Protein AF-A0A8I1MLL5-F1 (afdb_monomer_lite)

Structure (mmCIF, N/CA/C/O backbone):
data_AF-A0A8I1MLL5-F1
#
_entry.id   AF-A0A8I1MLL5-F1
#
loop_
_atom_site.group_PDB
_atom_site.id
_atom_site.type_symbol
_atom_site.label_atom_id
_atom_site.label_alt_id
_atom_site.label_comp_id
_atom_site.label_asym_id
_atom_site.label_entity_id
_atom_site.label_seq_id
_atom_site.pdbx_PDB_ins_code
_atom_site.Cartn_x
_atom_site.Cartn_y
_atom_site.Cartn_z
_atom_site.occupancy
_atom_site.B_iso_or_equiv
_atom_site.auth_seq_id
_atom_site.auth_comp_id
_atom_site.auth_asym_id
_atom_site.auth_atom_id
_atom_site.pdbx_PDB_model_num
ATOM 1 N N . MET A 1 1 ? -33.081 28.255 30.502 1.00 41.50 1 MET A N 1
ATOM 2 C CA . MET A 1 1 ? -32.238 27.099 30.117 1.00 41.50 1 MET A CA 1
ATOM 3 C C . MET A 1 1 ? -32.233 27.006 28.600 1.00 41.50 1 MET A C 1
ATOM 5 O O . MET A 1 1 ? -33.288 26.782 28.026 1.00 41.50 1 MET A O 1
ATOM 9 N N . LYS A 1 2 ? -31.101 27.302 27.949 1.00 37.84 2 LYS A N 1
ATOM 10 C CA . LYS A 1 2 ? -30.957 27.241 26.486 1.00 37.84 2 LYS A CA 1
ATOM 11 C C . LYS A 1 2 ? -30.307 25.912 26.111 1.00 37.84 2 LYS A C 1
ATOM 13 O O . LYS A 1 2 ? -29.179 25.644 26.507 1.00 37.84 2 LYS A O 1
ATOM 18 N N . THR A 1 3 ? -31.044 25.102 25.367 1.00 44.28 3 THR A N 1
ATOM 19 C CA . THR A 1 3 ? -30.608 23.839 24.773 1.00 44.28 3 THR A CA 1
ATOM 20 C C . THR A 1 3 ? -29.678 24.151 23.601 1.00 44.28 3 THR A C 1
ATOM 22 O O . THR A 1 3 ? -30.130 24.627 22.563 1.00 44.28 3 THR A O 1
ATOM 25 N N . THR A 1 4 ? -28.373 23.934 23.754 1.00 45.28 4 THR A N 1
ATOM 26 C CA . THR A 1 4 ? -27.428 24.021 22.633 1.00 45.28 4 THR A CA 1
ATOM 27 C C . THR A 1 4 ? -27.362 22.667 21.943 1.00 45.28 4 THR A C 1
ATOM 29 O O . THR A 1 4 ? -26.697 21.743 22.407 1.00 45.28 4 THR A O 1
ATOM 32 N N . ALA A 1 5 ? -28.105 22.558 20.844 1.00 41.09 5 ALA A N 1
ATOM 33 C CA . ALA A 1 5 ? -28.000 21.471 19.888 1.00 41.09 5 ALA A CA 1
ATOM 34 C C . ALA A 1 5 ? -26.578 21.432 19.303 1.00 41.09 5 ALA A C 1
ATOM 36 O O . ALA A 1 5 ? -26.078 22.438 18.799 1.00 41.09 5 ALA A O 1
ATOM 37 N N . PHE A 1 6 ? -25.929 20.270 19.371 1.00 38.97 6 PHE A N 1
ATOM 38 C CA . PHE A 1 6 ? -24.684 20.010 18.656 1.00 38.97 6 PHE A CA 1
ATOM 39 C C . PHE A 1 6 ? -24.971 19.981 17.147 1.00 38.97 6 PHE A C 1
ATOM 41 O O . PHE A 1 6 ? -25.786 19.163 16.710 1.00 38.97 6 PHE A O 1
ATOM 48 N N . PRO A 1 7 ? -24.323 20.821 16.323 1.00 44.09 7 PRO A N 1
ATOM 49 C CA . PRO A 1 7 ? -24.465 20.713 14.883 1.00 44.09 7 PRO A CA 1
ATOM 50 C C . PRO A 1 7 ? -23.736 19.453 14.410 1.00 44.09 7 PRO A C 1
ATOM 52 O O . PRO A 1 7 ? -22.509 19.352 14.470 1.00 44.09 7 PRO A O 1
ATOM 55 N N . HIS A 1 8 ? -24.511 18.486 13.921 1.00 42.22 8 HIS A N 1
ATOM 56 C CA . HIS A 1 8 ? -24.018 17.326 13.192 1.00 42.22 8 HIS A CA 1
ATOM 57 C C . HIS A 1 8 ? -23.388 17.837 11.887 1.00 42.22 8 HIS A C 1
ATOM 59 O O . HIS A 1 8 ? -24.064 18.035 10.879 1.00 42.22 8 HIS A O 1
ATOM 65 N N . ARG A 1 9 ? -22.083 18.127 11.912 1.00 40.75 9 ARG A N 1
ATOM 66 C CA . ARG A 1 9 ? -21.323 18.498 10.717 1.00 40.75 9 ARG A CA 1
ATOM 67 C C . ARG A 1 9 ? -21.268 17.264 9.822 1.00 40.75 9 ARG A C 1
ATOM 69 O O . ARG A 1 9 ? -20.462 16.364 10.046 1.00 40.75 9 ARG A O 1
ATOM 76 N N . SER A 1 10 ? -22.164 17.191 8.840 1.00 39.00 10 SER A N 1
ATOM 77 C CA . SER A 1 10 ? -22.079 16.206 7.768 1.00 39.00 10 SER A CA 1
ATOM 78 C C . SER A 1 10 ? -20.741 16.415 7.068 1.00 39.00 10 SER A C 1
ATOM 80 O O . SER A 1 10 ? -20.541 17.420 6.382 1.00 39.00 10 SER A O 1
ATOM 82 N N . VAL A 1 11 ? -19.803 15.494 7.272 1.00 49.16 11 VAL A N 1
ATOM 83 C CA . VAL A 1 11 ? -18.594 15.414 6.459 1.00 49.16 11 VAL A CA 1
ATOM 84 C C . VAL A 1 11 ? -19.067 15.055 5.055 1.00 49.16 11 VAL A C 1
ATOM 86 O O . VAL A 1 11 ? -19.297 13.887 4.748 1.00 49.16 11 VAL A O 1
ATOM 89 N N . LYS A 1 12 ? -19.291 16.072 4.217 1.00 37.97 12 LYS A N 1
ATOM 90 C CA . LYS A 1 12 ? -19.397 15.894 2.772 1.00 37.97 12 LYS A CA 1
ATOM 91 C C . LYS A 1 12 ? -18.061 15.316 2.320 1.00 37.97 12 LYS A C 1
ATOM 93 O O . LYS A 1 12 ? -17.079 16.039 2.191 1.00 37.97 12 LYS A O 1
ATOM 98 N N . SER A 1 13 ? -18.005 14.006 2.119 1.00 44.75 13 SER A N 1
ATOM 99 C CA . SER A 1 13 ? -16.937 13.387 1.345 1.00 44.75 13 SER A CA 1
ATOM 100 C C . SER A 1 13 ? -17.193 13.693 -0.132 1.00 44.75 13 SER A C 1
ATOM 102 O O . SER A 1 13 ? -17.679 12.846 -0.879 1.00 44.75 13 SER A O 1
ATOM 104 N N . GLU A 1 14 ? -16.929 14.934 -0.539 1.00 42.34 14 GLU A N 1
ATOM 105 C CA . GLU A 1 14 ? -16.797 15.306 -1.946 1.00 42.34 14 GLU A CA 1
ATOM 106 C C . GLU A 1 14 ? -15.443 14.806 -2.447 1.00 42.34 14 GLU A C 1
ATOM 108 O O . GLU A 1 14 ? -14.458 15.532 -2.449 1.00 42.34 14 GLU A O 1
ATOM 113 N N . PHE A 1 15 ? -15.389 13.548 -2.876 1.00 41.81 15 PHE A N 1
ATOM 114 C CA . PHE A 1 15 ? -14.334 13.105 -3.781 1.00 41.81 15 PHE A CA 1
ATOM 115 C C . PHE A 1 15 ? -14.914 12.188 -4.857 1.00 41.81 15 PHE A C 1
ATOM 117 O O . PHE A 1 15 ? -14.829 10.968 -4.740 1.00 41.81 15 PHE A O 1
ATOM 124 N N . PRO A 1 16 ? -15.454 12.737 -5.958 1.00 41.22 16 PRO A N 1
ATOM 125 C CA . PRO A 1 16 ? -15.483 12.029 -7.219 1.00 41.22 16 PRO A CA 1
ATOM 126 C C . PRO A 1 16 ? -14.190 12.365 -7.977 1.00 41.22 16 PRO A C 1
ATOM 128 O O . PRO A 1 16 ? -14.224 12.919 -9.073 1.00 41.22 16 PRO A O 1
ATOM 131 N N . GLN A 1 17 ? -13.024 12.069 -7.393 1.00 47.28 17 GLN A N 1
ATOM 132 C CA . GLN A 1 17 ? -11.826 11.935 -8.215 1.00 47.28 17 GLN A CA 1
ATOM 133 C C . GLN A 1 17 ? -11.839 10.515 -8.758 1.00 47.28 17 GLN A C 1
ATOM 135 O O . GLN A 1 17 ? -11.910 9.545 -8.011 1.00 47.28 17 GLN A O 1
ATOM 140 N N . ARG A 1 18 ? -11.820 10.383 -10.083 1.00 46.25 18 ARG A N 1
ATOM 141 C CA . ARG A 1 18 ? -11.617 9.099 -10.750 1.00 46.25 18 ARG A CA 1
ATOM 142 C C . ARG A 1 18 ? -10.172 8.679 -10.471 1.00 46.25 18 ARG A C 1
ATOM 144 O O . ARG A 1 18 ? -9.284 8.943 -11.280 1.00 46.25 18 ARG A O 1
ATOM 151 N N . GLU A 1 19 ? -9.933 8.133 -9.280 1.00 56.88 19 GLU A N 1
ATOM 152 C CA . GLU A 1 19 ? -8.610 7.742 -8.805 1.00 56.88 19 GLU A CA 1
ATOM 153 C C . GLU A 1 19 ? -8.064 6.677 -9.753 1.00 56.88 19 GLU A C 1
ATOM 155 O O . GLU A 1 19 ? -8.540 5.541 -9.813 1.00 56.88 19 GLU A O 1
ATOM 160 N N . ARG A 1 20 ? -7.098 7.074 -10.586 1.00 59.72 20 ARG A N 1
ATOM 161 C CA . ARG A 1 20 ? -6.402 6.132 -11.459 1.00 59.72 20 ARG A CA 1
ATOM 162 C C . ARG A 1 20 ? -5.621 5.177 -10.559 1.00 59.72 20 ARG A C 1
ATOM 164 O O . ARG A 1 20 ? -4.961 5.646 -9.630 1.00 59.72 20 ARG A O 1
ATOM 171 N N . PRO A 1 21 ? -5.656 3.862 -10.822 1.00 74.12 21 PRO A N 1
ATOM 172 C CA . PRO A 1 21 ? -4.951 2.920 -9.974 1.00 74.12 21 PRO A CA 1
ATOM 173 C C . PRO A 1 21 ? -3.453 3.241 -10.005 1.00 74.12 21 PRO A C 1
ATOM 175 O O . PRO A 1 21 ? -2.901 3.605 -11.050 1.00 74.12 21 PRO A O 1
ATOM 178 N N . LEU A 1 22 ? -2.795 3.112 -8.849 1.00 74.00 22 LEU A N 1
ATOM 179 C CA . LEU A 1 22 ? -1.379 3.457 -8.675 1.00 74.00 22 LEU A CA 1
ATOM 180 C C . LEU A 1 22 ? -0.492 2.755 -9.718 1.00 74.00 22 LEU A C 1
ATOM 182 O O . LEU A 1 22 ? 0.475 3.329 -10.209 1.00 74.00 22 LEU A O 1
ATOM 186 N N . THR A 1 23 ? -0.880 1.543 -10.121 1.00 76.69 23 THR A N 1
ATOM 187 C CA . THR A 1 23 ? -0.270 0.778 -11.214 1.00 76.69 23 THR A CA 1
ATOM 188 C C . THR A 1 23 ? -0.230 1.551 -12.527 1.00 76.69 23 THR A C 1
ATOM 190 O O . THR A 1 23 ? 0.824 1.615 -13.148 1.00 76.69 23 THR A O 1
ATOM 193 N N . THR A 1 24 ? -1.337 2.160 -12.953 1.00 75.31 24 THR A N 1
ATOM 194 C CA . THR A 1 24 ? -1.415 2.920 -14.209 1.00 75.31 24 THR A CA 1
ATOM 195 C C . THR A 1 24 ? -0.571 4.188 -14.145 1.00 75.31 24 THR A C 1
ATOM 197 O O . THR A 1 24 ? 0.093 4.529 -15.123 1.00 75.31 24 THR A O 1
ATOM 200 N N . ILE A 1 25 ? -0.534 4.867 -12.995 1.00 81.19 25 ILE A N 1
ATOM 201 C CA . ILE A 1 25 ? 0.315 6.054 -12.810 1.00 81.19 25 ILE A CA 1
ATOM 202 C C . ILE A 1 25 ? 1.793 5.661 -12.898 1.00 81.19 25 ILE A C 1
ATOM 204 O O . ILE A 1 25 ? 2.538 6.262 -13.670 1.00 81.19 25 ILE A O 1
ATOM 208 N N . LEU A 1 26 ? 2.208 4.625 -12.168 1.00 81.19 26 LEU A N 1
ATOM 209 C CA . LEU A 1 26 ? 3.595 4.154 -12.161 1.00 81.19 26 LEU A CA 1
ATOM 210 C C . LEU A 1 26 ? 4.030 3.613 -13.528 1.00 81.19 26 LEU A C 1
ATOM 212 O O . LEU A 1 26 ? 5.118 3.946 -13.993 1.00 81.19 26 LEU A O 1
ATOM 216 N N . LEU A 1 27 ? 3.174 2.849 -14.213 1.00 82.56 27 LEU A N 1
ATOM 217 C CA . LEU A 1 27 ? 3.444 2.354 -15.566 1.00 82.56 27 LEU A CA 1
ATOM 218 C C . LEU A 1 27 ? 3.578 3.501 -16.569 1.00 82.56 27 LEU A C 1
ATOM 220 O O . LEU A 1 27 ? 4.548 3.542 -17.312 1.00 82.56 27 LEU A O 1
ATOM 224 N N . SER A 1 28 ? 2.653 4.465 -16.556 1.00 78.69 28 SER A N 1
ATOM 225 C CA . SER A 1 28 ? 2.713 5.604 -17.485 1.00 78.69 28 SER A CA 1
ATOM 226 C C . SER A 1 28 ? 3.960 6.466 -17.270 1.00 78.69 28 SER A C 1
ATOM 228 O O . SER A 1 28 ? 4.627 6.832 -18.234 1.00 78.69 28 SER A O 1
ATOM 230 N N . ARG A 1 29 ? 4.325 6.749 -16.013 1.00 83.94 29 ARG A N 1
ATOM 231 C CA . ARG A 1 29 ? 5.514 7.549 -15.691 1.00 83.94 29 ARG A CA 1
ATOM 232 C C . ARG A 1 29 ? 6.810 6.809 -15.995 1.00 83.94 29 ARG A C 1
ATOM 234 O O . ARG A 1 29 ? 7.720 7.411 -16.551 1.00 83.94 29 ARG A O 1
ATOM 241 N N . SER A 1 30 ? 6.896 5.524 -15.656 1.00 85.62 30 SER A N 1
ATOM 242 C CA . SER A 1 30 ? 8.089 4.724 -15.956 1.00 85.62 30 SER A CA 1
ATOM 243 C C . SER A 1 30 ? 8.291 4.542 -17.460 1.00 85.62 30 SER A C 1
ATOM 245 O O . SER A 1 30 ? 9.423 4.641 -17.919 1.00 85.62 30 SER A O 1
ATOM 247 N N . LEU A 1 31 ? 7.210 4.387 -18.232 1.00 86.44 31 LEU A N 1
ATOM 248 C CA . LEU A 1 31 ? 7.272 4.365 -19.693 1.00 86.44 31 LEU A CA 1
ATOM 249 C C . LEU A 1 31 ? 7.787 5.698 -20.258 1.00 86.44 31 LEU A C 1
ATOM 251 O O . LEU A 1 31 ? 8.665 5.691 -21.112 1.00 86.44 31 LEU A O 1
ATOM 255 N N . LEU A 1 32 ? 7.279 6.836 -19.767 1.00 87.25 32 LEU A N 1
ATOM 256 C CA . LEU A 1 32 ? 7.736 8.162 -20.202 1.00 87.25 32 LEU A CA 1
ATOM 257 C C . LEU A 1 32 ? 9.224 8.381 -19.913 1.00 87.25 32 LEU A C 1
ATOM 259 O O . LEU A 1 32 ? 9.951 8.856 -20.781 1.00 87.25 32 LEU A O 1
ATOM 263 N N . ILE A 1 33 ? 9.681 8.009 -18.715 1.00 86.81 33 ILE A N 1
ATOM 264 C CA . ILE A 1 33 ? 11.097 8.106 -18.338 1.00 86.81 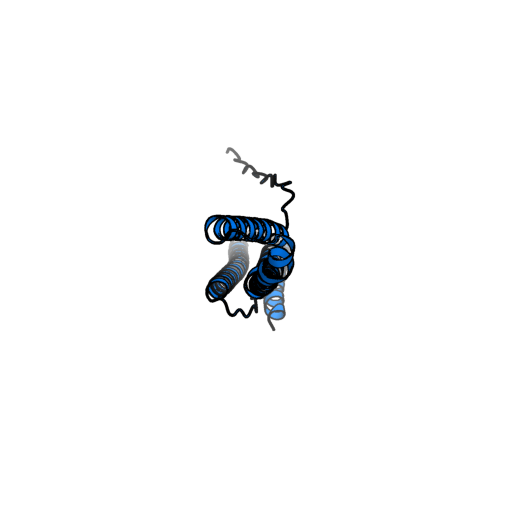33 ILE A CA 1
ATOM 265 C C . ILE A 1 33 ? 11.944 7.175 -19.211 1.00 86.81 33 ILE A C 1
ATOM 267 O O . ILE A 1 33 ? 12.987 7.595 -19.702 1.00 86.81 33 ILE A O 1
ATOM 271 N N . GLY A 1 34 ? 11.489 5.942 -19.451 1.00 86.12 34 GLY A N 1
ATOM 272 C CA . GLY A 1 34 ? 12.177 4.991 -20.324 1.00 86.12 34 GLY A CA 1
ATOM 273 C C . GLY A 1 34 ? 12.291 5.493 -21.765 1.00 86.12 34 GLY A C 1
ATOM 274 O O . GLY A 1 34 ? 13.369 5.442 -22.348 1.00 86.12 34 GLY A O 1
ATOM 275 N N . ALA A 1 35 ? 11.212 6.051 -22.318 1.00 84.88 35 ALA A N 1
ATOM 276 C CA . ALA A 1 35 ? 11.212 6.644 -23.652 1.00 84.88 35 ALA A CA 1
ATOM 277 C C . ALA A 1 35 ? 12.148 7.861 -23.738 1.00 84.88 35 ALA A C 1
ATOM 279 O O . ALA A 1 35 ? 12.898 7.988 -24.703 1.00 84.88 35 ALA A O 1
ATOM 280 N N . ALA A 1 36 ? 12.149 8.726 -22.719 1.00 87.06 36 ALA A N 1
ATOM 281 C CA . ALA A 1 36 ? 13.058 9.867 -22.651 1.00 87.06 36 ALA A CA 1
ATOM 282 C C . ALA A 1 36 ? 14.527 9.425 -22.554 1.00 87.06 36 ALA A C 1
ATOM 284 O O . ALA A 1 36 ? 15.372 9.975 -23.254 1.00 87.06 36 ALA A O 1
ATOM 285 N N . ALA A 1 37 ? 14.827 8.409 -21.740 1.00 83.00 37 ALA A N 1
ATOM 286 C CA . ALA A 1 37 ? 16.168 7.843 -21.627 1.00 83.00 37 ALA A CA 1
ATOM 287 C C . ALA A 1 37 ? 16.640 7.243 -22.959 1.00 83.00 37 ALA A C 1
ATOM 289 O O . ALA A 1 37 ? 17.771 7.487 -23.371 1.00 83.00 37 ALA A O 1
ATOM 290 N N . LEU A 1 38 ? 15.760 6.524 -23.663 1.00 85.75 38 LEU A N 1
ATOM 291 C CA . LEU A 1 38 ? 16.061 5.954 -24.975 1.00 85.75 38 LEU A CA 1
ATOM 292 C C . LEU A 1 38 ? 16.304 7.043 -26.031 1.00 85.75 38 LEU A C 1
ATOM 294 O O . LEU A 1 38 ? 17.245 6.938 -26.816 1.00 85.75 38 LEU A O 1
ATOM 298 N N . ALA A 1 39 ? 15.490 8.102 -26.030 1.00 85.12 39 ALA A N 1
ATOM 299 C CA . ALA A 1 39 ? 15.663 9.241 -26.928 1.00 85.12 39 ALA A CA 1
ATOM 300 C C . ALA A 1 39 ? 16.983 9.981 -26.661 1.00 85.12 39 ALA A C 1
ATOM 302 O O . ALA A 1 39 ? 17.709 10.297 -27.601 1.00 85.12 39 ALA A O 1
ATOM 303 N N . LEU A 1 40 ? 17.320 10.212 -25.387 1.00 86.38 40 LEU A N 1
ATOM 304 C CA . LEU A 1 40 ? 18.565 10.868 -24.987 1.00 86.38 40 LEU A CA 1
ATOM 305 C C . LEU A 1 40 ? 19.790 10.029 -25.369 1.00 86.38 40 LEU A C 1
ATOM 307 O O . LEU A 1 40 ? 20.754 10.561 -25.911 1.00 86.38 40 LEU A O 1
ATOM 311 N N . TYR A 1 41 ? 19.730 8.720 -25.118 1.00 81.88 41 TYR A N 1
ATOM 312 C CA . TYR A 1 41 ? 20.781 7.780 -25.492 1.00 81.88 41 TYR A CA 1
ATOM 313 C C . TYR A 1 41 ? 21.004 7.764 -27.008 1.00 81.88 41 TYR A C 1
ATOM 315 O O . TYR A 1 41 ? 22.128 7.935 -27.465 1.00 81.88 41 TYR A O 1
ATOM 323 N N . SER A 1 42 ? 19.921 7.673 -27.786 1.00 80.44 42 SER A N 1
ATOM 324 C CA . SER A 1 42 ? 19.992 7.683 -29.253 1.00 80.44 42 SER A CA 1
ATOM 325 C C . SER A 1 42 ? 20.566 9.001 -29.789 1.00 80.44 42 SER A C 1
ATOM 327 O O . SER A 1 42 ? 21.369 8.998 -30.716 1.00 80.44 42 SER A O 1
ATOM 329 N N . ALA A 1 43 ? 20.189 10.141 -29.197 1.00 83.00 43 ALA A N 1
ATOM 330 C CA . ALA A 1 43 ? 20.733 11.446 -29.573 1.00 83.00 43 ALA A CA 1
ATOM 331 C C . ALA A 1 43 ? 22.234 11.557 -29.262 1.00 83.00 43 ALA A C 1
ATOM 333 O O . ALA A 1 43 ? 22.986 12.095 -30.071 1.00 83.00 43 ALA A O 1
ATOM 334 N N . PHE A 1 44 ? 22.671 11.031 -28.115 1.00 84.12 44 PHE A N 1
ATOM 335 C CA . PHE A 1 44 ? 24.085 10.975 -27.753 1.00 84.12 44 PHE A CA 1
ATOM 336 C C . PHE A 1 44 ? 24.876 10.138 -28.765 1.00 84.12 44 PHE A C 1
ATOM 338 O O . PHE A 1 44 ? 25.897 10.589 -29.273 1.00 84.12 44 PHE A O 1
ATOM 345 N N . GLU A 1 45 ? 24.375 8.962 -29.127 1.00 76.88 45 GLU A N 1
ATOM 346 C CA . GLU A 1 45 ? 25.046 8.075 -30.077 1.00 76.88 45 GLU A CA 1
ATOM 347 C C . GLU A 1 45 ? 25.224 8.727 -31.459 1.00 76.88 45 GLU A C 1
ATOM 349 O O . GLU A 1 45 ? 26.319 8.715 -32.009 1.00 76.88 45 GLU A O 1
ATOM 354 N N . ILE A 1 46 ? 24.196 9.418 -31.965 1.00 79.12 46 ILE A N 1
ATOM 355 C CA . ILE A 1 46 ? 24.256 10.136 -33.251 1.00 79.12 46 ILE A CA 1
ATOM 356 C C . ILE A 1 46 ? 25.287 11.279 -33.238 1.00 79.12 46 ILE A C 1
ATOM 358 O O . ILE A 1 46 ? 25.900 11.561 -34.267 1.00 79.12 46 ILE A O 1
ATOM 362 N N . ILE A 1 47 ? 25.469 11.955 -32.097 1.00 82.69 47 ILE A N 1
ATOM 363 C CA . ILE A 1 47 ? 26.416 13.074 -31.962 1.00 82.69 47 ILE A CA 1
ATOM 364 C C . ILE A 1 47 ? 27.864 12.576 -31.908 1.00 82.69 47 ILE A C 1
ATOM 366 O O . ILE A 1 47 ? 28.747 13.222 -32.473 1.00 82.69 47 ILE A O 1
ATOM 370 N N . PHE A 1 48 ? 28.115 11.466 -31.210 1.00 76.50 48 PHE A N 1
ATOM 371 C CA . PHE A 1 48 ? 29.473 10.990 -30.936 1.00 76.50 48 PHE A CA 1
ATOM 372 C C . PHE A 1 48 ? 29.984 9.951 -31.941 1.00 76.50 48 PHE A C 1
ATOM 374 O O . PHE A 1 48 ? 31.189 9.923 -32.186 1.00 76.50 48 PHE A O 1
ATOM 381 N N . ASP A 1 49 ? 29.110 9.138 -32.538 1.00 72.75 49 ASP A N 1
ATOM 382 C CA . ASP A 1 49 ? 29.492 8.136 -33.540 1.00 72.75 49 ASP A CA 1
ATOM 383 C C . ASP A 1 49 ? 28.415 8.039 -34.643 1.00 72.75 49 ASP A C 1
ATOM 385 O O . ASP A 1 49 ? 27.519 7.189 -34.598 1.00 72.75 49 ASP A O 1
ATOM 389 N N . PRO A 1 50 ? 28.426 8.964 -35.623 1.00 72.50 50 PRO A N 1
ATOM 390 C CA . PRO A 1 50 ? 27.359 9.063 -36.609 1.00 72.50 50 PRO A CA 1
ATOM 391 C C . PRO A 1 50 ? 27.273 7.777 -37.453 1.00 72.50 50 PRO A C 1
ATOM 393 O O . PRO A 1 50 ? 28.256 7.384 -38.095 1.00 72.50 50 PRO A O 1
ATOM 396 N N . PRO A 1 51 ? 26.101 7.114 -37.502 1.00 70.06 51 PRO A N 1
ATOM 397 C CA . PRO A 1 51 ? 25.975 5.825 -38.161 1.00 70.06 51 PRO A CA 1
ATOM 398 C C . PRO A 1 51 ? 26.153 5.966 -39.672 1.00 70.06 51 PRO A C 1
ATOM 400 O O . PRO A 1 51 ? 25.456 6.738 -40.329 1.00 70.06 51 PRO A O 1
ATOM 403 N N . LYS A 1 52 ? 27.062 5.164 -40.237 1.00 73.31 52 LYS A N 1
ATOM 404 C CA . LYS A 1 52 ? 27.267 5.077 -41.693 1.00 73.31 52 LYS A CA 1
ATOM 405 C C . LYS A 1 52 ? 26.070 4.438 -42.405 1.00 73.31 52 LYS A C 1
ATOM 407 O O . LYS A 1 52 ? 25.755 4.836 -43.517 1.00 73.31 52 LYS A O 1
ATOM 412 N N . ASP A 1 53 ? 25.389 3.512 -41.724 1.00 82.38 53 ASP A N 1
ATOM 413 C CA . ASP A 1 53 ? 24.165 2.847 -42.172 1.00 82.38 53 ASP A CA 1
ATOM 414 C C . ASP A 1 53 ? 23.120 2.826 -41.050 1.00 82.38 53 ASP A C 1
ATOM 416 O O . ASP A 1 53 ? 23.272 2.141 -40.034 1.00 82.38 53 ASP A O 1
ATOM 420 N N . ILE A 1 54 ? 22.014 3.542 -41.262 1.00 78.06 54 ILE A N 1
ATOM 421 C CA . ILE A 1 54 ? 20.910 3.677 -40.294 1.00 78.06 54 ILE A CA 1
ATOM 422 C C . ILE A 1 54 ? 20.273 2.314 -39.975 1.00 78.06 54 ILE A C 1
ATOM 424 O O . ILE A 1 54 ? 19.845 2.060 -38.851 1.00 78.06 54 ILE A O 1
ATOM 428 N N . LEU A 1 55 ? 20.224 1.414 -40.960 1.00 79.50 55 LEU A N 1
ATOM 429 C CA . LEU A 1 55 ? 19.600 0.099 -40.818 1.00 79.50 55 LEU A CA 1
ATOM 430 C C . LEU A 1 55 ? 20.427 -0.829 -39.916 1.00 79.50 55 LEU A C 1
ATOM 432 O O . LEU A 1 55 ? 19.861 -1.506 -39.064 1.00 79.50 55 LEU A O 1
ATOM 436 N N . ASN A 1 56 ? 21.758 -0.786 -40.040 1.00 77.00 56 ASN A N 1
ATOM 437 C CA . ASN A 1 56 ? 22.678 -1.546 -39.192 1.00 77.00 56 ASN A CA 1
ATOM 438 C C . ASN A 1 56 ? 22.653 -1.036 -37.738 1.00 77.00 56 ASN A C 1
ATOM 440 O O . ASN A 1 56 ? 22.575 -1.824 -36.794 1.00 77.00 56 ASN A O 1
ATOM 444 N N . PHE A 1 57 ? 22.613 0.290 -37.565 1.00 76.75 57 PHE A N 1
ATOM 445 C CA . PHE A 1 57 ? 22.415 0.942 -36.267 1.00 76.75 57 PHE A CA 1
ATOM 446 C C . PHE A 1 57 ? 21.119 0.484 -35.584 1.00 76.75 57 PHE A C 1
ATOM 448 O O . PHE A 1 57 ? 21.123 0.095 -34.412 1.00 76.75 57 PHE A O 1
ATOM 455 N N . LEU A 1 58 ? 20.010 0.464 -36.333 1.00 80.00 58 LEU A N 1
ATOM 456 C CA . LEU A 1 58 ? 18.711 0.066 -35.801 1.00 80.00 58 LEU A CA 1
ATOM 457 C C . LEU A 1 58 ? 18.722 -1.398 -35.337 1.00 80.00 58 LEU A C 1
ATOM 459 O O . LEU A 1 58 ? 18.300 -1.701 -34.220 1.00 80.00 58 LEU A O 1
ATOM 463 N N . THR A 1 59 ? 19.206 -2.312 -36.180 1.00 77.19 59 THR A N 1
ATOM 464 C CA . THR A 1 59 ? 19.124 -3.749 -35.896 1.00 77.19 59 THR A CA 1
ATOM 465 C C . THR A 1 59 ? 20.118 -4.219 -34.847 1.00 77.19 59 THR A C 1
ATOM 467 O O . THR A 1 59 ? 19.772 -5.076 -34.036 1.00 77.19 59 THR A O 1
ATOM 470 N N . HIS A 1 60 ? 21.338 -3.679 -34.843 1.00 77.31 60 HIS A N 1
ATOM 471 C CA . HIS A 1 60 ? 22.390 -4.171 -33.959 1.00 77.31 60 HIS A CA 1
ATOM 472 C C . HIS A 1 60 ? 22.453 -3.405 -32.631 1.00 77.31 60 HIS A C 1
ATOM 474 O O . HIS A 1 60 ? 22.684 -4.025 -31.590 1.00 77.31 60 HIS A O 1
ATOM 480 N N . HIS A 1 61 ? 22.238 -2.087 -32.640 1.00 74.25 61 HIS A N 1
ATOM 481 C CA . HIS A 1 61 ? 22.424 -1.260 -31.448 1.00 74.25 61 HIS A CA 1
ATOM 482 C C . HIS A 1 61 ? 21.092 -0.890 -30.797 1.00 74.25 61 HIS A C 1
ATOM 484 O O . HIS A 1 61 ? 20.840 -1.237 -29.640 1.00 74.25 61 HIS A O 1
ATOM 490 N N . PHE A 1 62 ? 20.179 -0.290 -31.563 1.00 79.50 62 PHE A N 1
ATOM 491 C CA . PHE A 1 62 ? 18.913 0.202 -31.020 1.00 79.50 62 PHE A CA 1
ATOM 492 C C . PHE A 1 62 ? 18.014 -0.926 -30.495 1.00 79.50 62 PHE A C 1
ATOM 494 O O . PHE A 1 62 ? 17.529 -0.844 -29.367 1.00 79.50 62 PHE A O 1
ATOM 501 N N . ILE A 1 63 ? 17.819 -2.007 -31.264 1.00 82.75 63 ILE A N 1
ATOM 502 C CA . ILE A 1 63 ? 16.992 -3.148 -30.829 1.00 82.75 63 ILE A CA 1
ATOM 503 C C . ILE A 1 63 ? 17.583 -3.830 -29.590 1.00 82.75 63 ILE A C 1
ATOM 505 O O . ILE A 1 63 ? 16.835 -4.193 -28.682 1.00 82.75 63 ILE A O 1
ATOM 509 N N . HIS A 1 64 ? 18.908 -3.979 -29.519 1.00 80.88 64 HIS A N 1
ATOM 510 C CA . HIS A 1 64 ? 19.572 -4.596 -28.371 1.00 80.88 64 HIS A CA 1
ATOM 511 C C . HIS A 1 64 ? 19.394 -3.754 -27.095 1.00 80.88 64 HIS A C 1
ATOM 513 O O . HIS A 1 64 ? 18.978 -4.277 -26.057 1.00 80.88 64 HIS A O 1
ATOM 519 N N . VAL A 1 65 ? 19.631 -2.439 -27.174 1.00 84.81 65 VAL A N 1
ATOM 520 C CA . VAL A 1 65 ? 19.455 -1.508 -26.043 1.00 84.81 65 VAL A CA 1
ATOM 521 C C . VAL A 1 65 ? 17.986 -1.409 -25.629 1.00 84.81 65 VAL A C 1
ATOM 523 O O . VAL A 1 65 ? 17.677 -1.453 -24.436 1.00 84.81 65 VAL A O 1
ATOM 526 N N . LEU A 1 66 ? 17.067 -1.356 -26.596 1.00 85.44 66 LEU A N 1
ATOM 527 C CA . LEU A 1 66 ? 15.630 -1.393 -26.336 1.00 85.44 66 LEU A CA 1
ATOM 528 C C . LEU A 1 66 ? 15.226 -2.694 -25.630 1.00 85.44 66 LEU A C 1
ATOM 530 O O . LEU A 1 66 ? 14.474 -2.652 -24.656 1.00 85.44 66 LEU A O 1
ATOM 534 N N . GLY A 1 67 ? 15.750 -3.837 -26.077 1.00 87.50 67 GLY A N 1
ATOM 535 C CA . GLY A 1 67 ? 15.505 -5.145 -25.469 1.00 87.50 67 GLY A CA 1
ATOM 536 C C . GLY A 1 67 ? 15.939 -5.20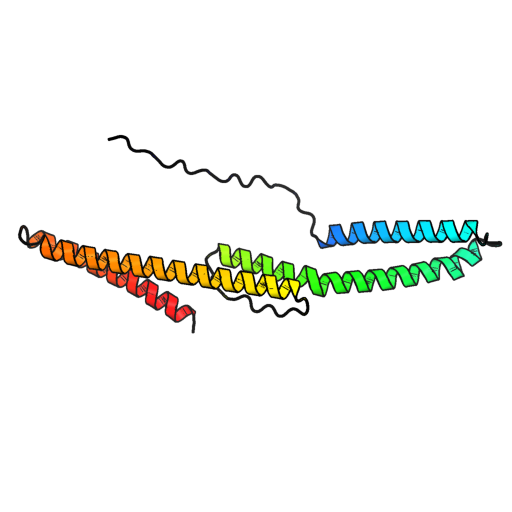0 -24.004 1.00 87.50 67 GLY A C 1
ATOM 537 O O . GLY A 1 67 ? 15.144 -5.585 -23.142 1.00 87.50 67 GLY A O 1
ATOM 538 N N . ILE A 1 68 ? 17.157 -4.738 -23.697 1.00 86.44 68 ILE A N 1
ATOM 539 C CA . ILE A 1 68 ? 17.647 -4.635 -22.311 1.00 86.44 68 ILE A CA 1
ATOM 540 C C . ILE A 1 68 ? 16.776 -3.668 -21.501 1.00 86.44 68 ILE A C 1
ATOM 542 O O . ILE A 1 68 ? 16.375 -3.993 -20.381 1.00 86.44 68 ILE A O 1
ATOM 546 N N . GLY A 1 69 ? 16.433 -2.509 -22.066 1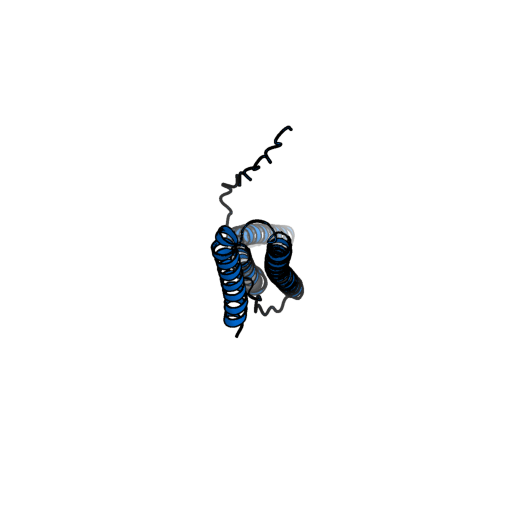.00 86.81 69 GLY A N 1
ATOM 547 C CA . GLY A 1 69 ? 15.589 -1.512 -21.408 1.00 86.81 69 GLY A CA 1
ATOM 548 C C . GLY A 1 69 ? 14.218 -2.068 -21.017 1.00 86.81 69 GLY A C 1
ATOM 549 O O . GLY A 1 69 ? 13.786 -1.899 -19.875 1.00 86.81 69 GLY A O 1
ATOM 550 N N . VAL A 1 70 ? 13.558 -2.795 -21.922 1.00 88.12 70 VAL A N 1
ATOM 551 C CA . VAL A 1 70 ? 12.264 -3.445 -21.657 1.00 88.12 70 VAL A CA 1
ATOM 552 C C . VAL A 1 70 ? 12.394 -4.547 -20.604 1.00 88.12 70 VAL A C 1
ATOM 554 O O . VAL A 1 70 ? 11.525 -4.656 -19.732 1.00 88.12 70 VAL A O 1
ATOM 557 N N . ALA A 1 71 ? 13.469 -5.339 -20.637 1.00 89.00 71 ALA A N 1
ATOM 558 C CA . ALA A 1 71 ? 13.711 -6.386 -19.647 1.00 89.00 71 ALA A CA 1
ATOM 559 C C . ALA A 1 71 ? 13.887 -5.799 -18.235 1.00 89.00 71 ALA A C 1
ATOM 561 O O . ALA A 1 71 ? 13.172 -6.189 -17.308 1.00 89.00 71 ALA A O 1
ATOM 562 N N . VAL A 1 72 ? 14.764 -4.801 -18.082 1.00 89.31 72 VAL A N 1
ATOM 563 C CA . VAL A 1 72 ? 14.988 -4.104 -16.803 1.00 89.31 72 VAL A CA 1
ATOM 564 C C . VAL A 1 72 ? 13.708 -3.417 -16.326 1.00 89.31 72 VAL A C 1
ATOM 566 O O . VAL A 1 72 ? 13.337 -3.541 -15.157 1.00 89.31 72 VAL A O 1
ATOM 569 N N . TRP A 1 73 ? 12.986 -2.742 -17.226 1.00 87.31 73 TRP A N 1
ATOM 570 C CA . TRP A 1 73 ? 11.716 -2.091 -16.902 1.00 87.31 73 TRP A CA 1
ATOM 571 C C . TRP A 1 73 ? 10.674 -3.081 -16.375 1.00 87.31 73 TRP A C 1
ATOM 573 O O . TRP A 1 73 ? 10.018 -2.808 -15.365 1.00 87.31 73 TRP A O 1
ATOM 583 N N . SER A 1 74 ? 10.560 -4.248 -17.011 1.00 86.44 74 SER A N 1
ATOM 584 C CA . SER A 1 74 ? 9.621 -5.302 -16.618 1.00 86.44 74 SER A CA 1
ATOM 585 C C . SER A 1 74 ? 9.941 -5.857 -15.231 1.00 86.44 74 SER A C 1
ATOM 587 O O . SER A 1 74 ? 9.042 -5.954 -14.391 1.00 86.44 74 SER A O 1
ATOM 589 N N . VAL A 1 75 ? 11.216 -6.152 -14.954 1.00 91.44 75 VAL A N 1
ATOM 590 C CA . VAL A 1 75 ? 11.668 -6.640 -13.639 1.00 91.44 75 VAL A CA 1
ATOM 591 C C . VAL A 1 75 ? 11.445 -5.585 -12.554 1.00 91.44 75 VAL A C 1
ATOM 593 O O . VAL A 1 75 ? 10.915 -5.905 -11.490 1.00 91.44 75 VAL A O 1
ATOM 596 N N . CYS A 1 76 ? 11.752 -4.313 -12.822 1.00 88.50 76 CYS A N 1
ATOM 597 C CA . CYS A 1 76 ? 11.461 -3.217 -11.893 1.00 88.50 76 CYS A CA 1
ATOM 598 C C . CYS A 1 76 ? 9.959 -3.094 -11.607 1.00 88.50 76 CYS A C 1
ATOM 600 O O . CYS A 1 76 ? 9.546 -2.975 -10.452 1.00 88.50 76 CYS A O 1
ATOM 602 N N . CYS A 1 77 ? 9.122 -3.153 -12.645 1.00 86.31 77 CYS A N 1
ATOM 603 C CA . CYS A 1 77 ? 7.670 -3.096 -12.490 1.00 86.31 77 CYS A CA 1
ATOM 604 C C . CYS A 1 77 ? 7.137 -4.272 -11.663 1.00 86.31 77 CYS A C 1
ATOM 606 O O . CYS A 1 77 ? 6.249 -4.082 -10.826 1.00 86.31 77 CYS A O 1
ATOM 608 N N . TRP A 1 78 ? 7.685 -5.470 -11.870 1.00 89.44 78 TRP A N 1
ATOM 609 C CA . TRP A 1 78 ? 7.378 -6.641 -11.056 1.00 89.44 78 TRP A CA 1
ATOM 610 C C . TRP A 1 78 ? 7.768 -6.420 -9.592 1.00 89.44 78 TRP A C 1
ATOM 612 O O . TRP A 1 78 ? 6.930 -6.562 -8.701 1.00 89.44 78 TRP A O 1
ATOM 622 N N . ALA A 1 79 ? 9.006 -5.993 -9.343 1.00 87.06 79 ALA A N 1
ATOM 623 C CA . ALA A 1 79 ? 9.519 -5.762 -7.998 1.00 87.06 79 ALA A CA 1
ATOM 624 C C . ALA A 1 79 ? 8.677 -4.730 -7.230 1.00 87.06 79 ALA A C 1
ATOM 626 O O . ALA A 1 79 ? 8.332 -4.961 -6.072 1.00 87.06 79 ALA A O 1
ATOM 627 N N . VAL A 1 80 ? 8.276 -3.628 -7.872 1.00 86.88 80 VAL A N 1
ATOM 628 C CA . VAL A 1 80 ? 7.395 -2.617 -7.258 1.00 86.88 80 VAL A CA 1
ATOM 629 C C . VAL A 1 80 ? 6.004 -3.185 -6.973 1.00 86.88 80 VAL A C 1
ATOM 631 O O . VAL A 1 80 ? 5.411 -2.895 -5.929 1.00 86.88 80 VAL A O 1
ATOM 634 N N . ARG A 1 81 ? 5.461 -4.013 -7.873 1.00 85.56 81 ARG A N 1
ATOM 635 C CA . ARG A 1 81 ? 4.164 -4.663 -7.647 1.00 85.56 81 ARG A CA 1
ATOM 636 C C . ARG A 1 81 ? 4.182 -5.553 -6.414 1.00 85.56 81 ARG A C 1
ATOM 638 O O . ARG A 1 81 ? 3.290 -5.432 -5.575 1.00 85.56 81 ARG A O 1
ATOM 645 N N . GLU A 1 82 ? 5.192 -6.401 -6.307 1.00 85.88 82 GLU A N 1
ATOM 646 C CA . GLU A 1 82 ? 5.303 -7.381 -5.233 1.00 85.88 82 GLU A CA 1
ATOM 647 C C . GLU A 1 82 ? 5.643 -6.725 -3.889 1.00 85.88 82 GLU A C 1
ATOM 649 O O . GLU A 1 82 ? 4.992 -6.997 -2.882 1.00 85.88 82 GLU A O 1
ATOM 654 N N . ASN A 1 83 ? 6.601 -5.794 -3.878 1.00 82.19 83 ASN A N 1
ATOM 655 C CA . ASN A 1 83 ? 7.114 -5.221 -2.634 1.00 82.19 83 ASN A CA 1
ATOM 656 C C . ASN A 1 83 ? 6.322 -4.008 -2.132 1.00 82.19 83 ASN A C 1
ATOM 658 O O . ASN A 1 83 ? 6.423 -3.689 -0.953 1.00 82.19 83 ASN A O 1
ATOM 662 N N . VAL A 1 84 ? 5.547 -3.324 -2.983 1.00 84.81 84 VAL A N 1
ATOM 663 C CA . VAL A 1 84 ? 4.862 -2.071 -2.605 1.00 84.81 84 VAL A CA 1
ATOM 664 C C . VAL A 1 84 ? 3.357 -2.147 -2.839 1.00 84.81 84 VAL A C 1
ATOM 666 O O . VAL A 1 84 ? 2.569 -1.916 -1.922 1.00 84.81 84 VAL A O 1
ATOM 669 N N . LEU A 1 85 ? 2.925 -2.482 -4.055 1.00 83.56 85 LEU A N 1
ATOM 670 C CA . LEU A 1 85 ? 1.503 -2.401 -4.409 1.00 83.56 85 LEU A CA 1
ATOM 671 C C . LEU A 1 85 ? 0.660 -3.471 -3.714 1.00 83.56 85 LEU A C 1
ATOM 673 O O . LEU A 1 85 ? -0.413 -3.163 -3.188 1.00 83.56 85 LEU A O 1
ATOM 677 N N . PHE A 1 86 ? 1.143 -4.713 -3.694 1.00 85.00 86 PHE A N 1
ATOM 678 C CA . PHE A 1 86 ? 0.477 -5.807 -2.998 1.00 85.00 86 PHE A CA 1
ATOM 679 C C . PHE A 1 86 ? 0.275 -5.501 -1.504 1.00 85.00 86 PHE A C 1
ATOM 681 O O . PHE A 1 86 ? -0.885 -5.442 -1.079 1.00 85.00 86 PHE A O 1
ATOM 688 N N . PRO A 1 87 ? 1.325 -5.218 -0.708 1.00 83.25 87 PRO A N 1
ATOM 689 C CA . PRO A 1 87 ? 1.153 -4.940 0.716 1.00 83.25 87 PRO A CA 1
ATOM 690 C C . PRO A 1 87 ? 0.261 -3.721 0.991 1.00 83.25 87 PRO A C 1
ATOM 692 O O . PRO A 1 87 ? 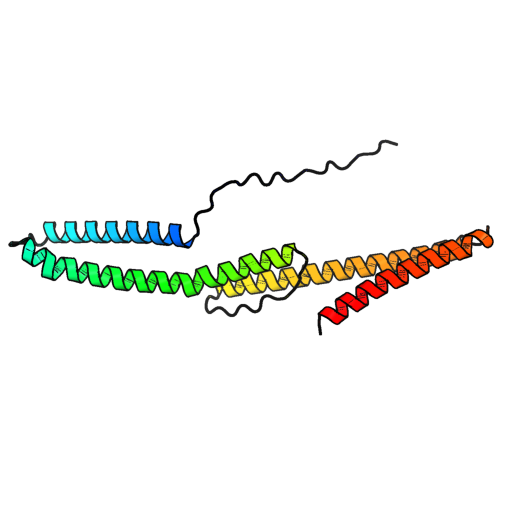-0.582 -3.781 1.888 1.00 83.25 87 PRO A O 1
ATOM 695 N N . LEU A 1 88 ? 0.351 -2.654 0.188 1.00 84.00 88 LEU A N 1
ATOM 696 C CA . LEU A 1 88 ? -0.542 -1.495 0.319 1.00 84.00 88 LEU A CA 1
ATOM 697 C C . LEU A 1 88 ? -2.017 -1.855 0.112 1.00 84.00 88 LEU A C 1
ATOM 699 O O . LEU A 1 88 ? -2.879 -1.363 0.842 1.00 84.00 88 LEU A O 1
ATOM 703 N N . SER A 1 89 ? -2.323 -2.726 -0.852 1.00 81.75 89 SER A N 1
ATOM 704 C CA . SER A 1 89 ? -3.702 -3.166 -1.102 1.00 81.75 89 SER A CA 1
ATOM 705 C C . SER A 1 89 ? -4.279 -3.990 0.057 1.00 81.75 89 SER A C 1
ATOM 707 O O . SER A 1 89 ? -5.470 -3.899 0.367 1.00 81.75 89 SER A O 1
ATOM 709 N N . VAL A 1 90 ? -3.430 -4.769 0.734 1.00 84.75 90 VAL A N 1
ATOM 710 C CA . VAL A 1 90 ? -3.818 -5.536 1.920 1.00 84.75 90 VAL A CA 1
ATOM 711 C C . VAL A 1 90 ? -4.059 -4.589 3.097 1.00 84.75 90 VAL A C 1
ATOM 713 O O . VAL A 1 90 ? -5.092 -4.696 3.761 1.00 84.75 90 VAL A O 1
ATOM 716 N N . ILE A 1 91 ? -3.159 -3.624 3.311 1.00 83.25 91 ILE A N 1
ATOM 717 C CA . ILE A 1 91 ? -3.293 -2.593 4.350 1.00 83.25 91 ILE A CA 1
ATOM 718 C C . ILE A 1 91 ? -4.579 -1.783 4.156 1.00 83.25 91 ILE A C 1
ATOM 720 O O . ILE A 1 91 ? -5.347 -1.624 5.104 1.00 83.25 91 ILE A O 1
ATOM 724 N N . SER A 1 92 ? -4.866 -1.304 2.943 1.00 79.50 92 SER A N 1
ATOM 725 C CA . SER A 1 92 ? -6.058 -0.485 2.686 1.00 79.50 92 SER A CA 1
ATOM 726 C C . SER A 1 92 ? -7.351 -1.257 2.954 1.00 79.50 92 SER A C 1
ATOM 728 O O . SER A 1 92 ? -8.259 -0.755 3.625 1.00 79.50 92 SER A O 1
ATOM 730 N N . ARG A 1 93 ? -7.415 -2.520 2.517 1.00 80.25 93 ARG A N 1
ATOM 731 C CA . ARG A 1 93 ? -8.543 -3.413 2.805 1.00 80.25 93 ARG A CA 1
ATOM 732 C C . ARG A 1 93 ? -8.691 -3.652 4.306 1.00 80.25 93 ARG A C 1
ATOM 734 O O . ARG A 1 93 ? -9.815 -3.683 4.809 1.00 80.25 93 ARG A O 1
ATOM 741 N N . HIS A 1 94 ? -7.580 -3.811 5.017 1.00 82.12 94 HIS A N 1
ATOM 742 C CA . HIS A 1 94 ? -7.587 -3.991 6.462 1.00 82.12 94 HIS A CA 1
ATOM 743 C C . HIS A 1 94 ? -8.086 -2.741 7.195 1.00 82.12 94 HIS A C 1
ATOM 745 O O . HIS A 1 94 ? -8.971 -2.850 8.036 1.00 82.12 94 HIS A O 1
ATOM 751 N N . LEU A 1 95 ? -7.631 -1.546 6.815 1.00 78.25 95 LEU A N 1
ATOM 752 C CA . LEU A 1 95 ? -8.134 -0.287 7.373 1.00 78.25 95 LEU A CA 1
ATOM 753 C C . LEU A 1 95 ? -9.637 -0.100 7.124 1.00 78.25 95 LEU A C 1
ATOM 755 O O . LEU A 1 95 ? -10.351 0.412 7.985 1.00 78.25 95 LEU A O 1
ATOM 759 N N . TYR A 1 96 ? -10.152 -0.571 5.987 1.00 75.62 96 TYR A N 1
ATOM 760 C CA . TYR A 1 96 ? -11.593 -0.566 5.734 1.00 75.62 96 TYR A CA 1
ATOM 761 C C . TYR A 1 96 ? -12.351 -1.506 6.687 1.00 75.62 96 TYR A C 1
ATOM 763 O O . TYR A 1 96 ? -13.426 -1.166 7.188 1.00 75.62 96 TYR A O 1
ATOM 771 N N . ARG A 1 97 ? -11.775 -2.676 6.998 1.00 74.12 97 ARG A N 1
ATOM 772 C CA . ARG A 1 97 ? -12.320 -3.587 8.019 1.00 74.12 97 ARG A CA 1
ATOM 773 C C . ARG A 1 97 ? -12.251 -2.969 9.417 1.00 74.12 97 ARG A C 1
ATOM 775 O O . ARG A 1 97 ? -13.249 -3.040 10.137 1.00 74.12 97 ARG A O 1
ATO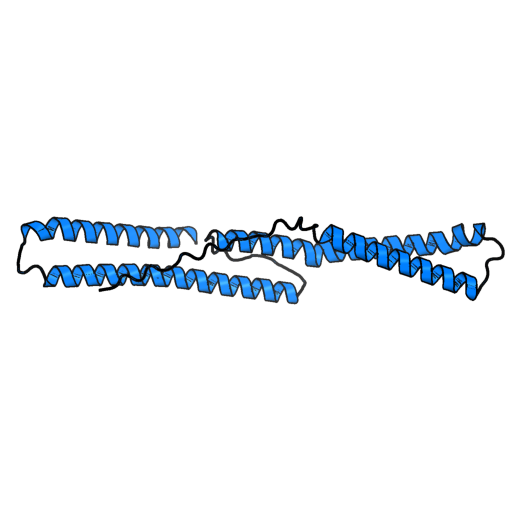M 782 N N . LEU A 1 98 ? -11.155 -2.289 9.746 1.00 76.75 98 LEU A N 1
ATOM 783 C CA . LEU A 1 98 ? -10.984 -1.557 11.000 1.00 76.75 98 LEU A CA 1
ATOM 784 C C . LEU A 1 98 ? -12.057 -0.471 11.159 1.00 76.75 98 LEU A C 1
ATOM 786 O O . LEU A 1 98 ? -12.722 -0.402 12.189 1.00 76.75 98 LEU A O 1
ATOM 790 N N . ARG A 1 99 ? -12.319 0.304 10.097 1.00 69.69 99 ARG A N 1
ATOM 791 C CA . ARG A 1 99 ? -13.421 1.280 10.049 1.00 69.69 99 ARG A CA 1
ATOM 792 C C . ARG A 1 99 ? -14.790 0.629 10.276 1.00 69.69 99 ARG A C 1
ATOM 794 O O . ARG A 1 99 ? -15.652 1.244 10.891 1.00 69.69 99 ARG A O 1
ATOM 801 N N . SER A 1 100 ? -15.000 -0.602 9.804 1.00 70.31 100 SER A N 1
ATOM 802 C CA . SER A 1 100 ? -16.238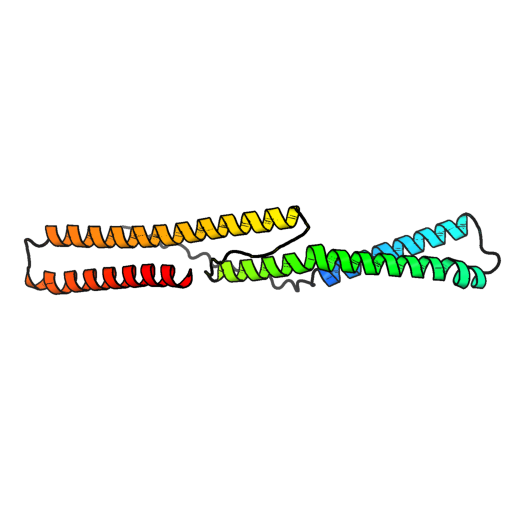 -1.361 10.053 1.00 70.31 100 SER A CA 1
ATOM 803 C C . SER A 1 100 ? -16.350 -1.941 11.475 1.00 70.31 100 SER A C 1
ATOM 805 O O . SER A 1 100 ? -17.272 -2.706 11.746 1.00 70.31 100 SER A O 1
ATOM 807 N N . GLY A 1 101 ? -15.420 -1.607 12.380 1.00 65.00 101 GLY A N 1
ATOM 808 C CA . GLY A 1 101 ? -15.421 -2.056 13.775 1.00 65.00 101 GLY A CA 1
ATOM 809 C C . GLY A 1 101 ? -14.858 -3.463 13.989 1.00 65.00 101 GLY A C 1
ATOM 810 O O . GLY A 1 101 ? -15.024 -4.030 15.069 1.00 65.00 101 GLY A O 1
ATOM 811 N N . ARG A 1 102 ? -14.202 -4.045 12.974 1.00 71.38 102 ARG A N 1
ATOM 812 C CA . ARG A 1 102 ? -13.487 -5.323 13.092 1.00 71.38 102 ARG A CA 1
ATOM 813 C C . ARG A 1 102 ? -12.031 -5.062 13.468 1.00 71.38 102 ARG A C 1
ATOM 815 O O . ARG A 1 102 ? -11.222 -4.727 12.609 1.00 71.38 102 ARG A O 1
ATOM 822 N N . PHE A 1 103 ? -11.731 -5.210 14.757 1.00 74.94 103 PHE A N 1
ATOM 823 C CA . PHE A 1 103 ? -10.406 -5.005 15.351 1.00 74.94 103 PHE A CA 1
ATOM 824 C C . PHE A 1 103 ? -9.589 -6.308 15.352 1.00 74.94 103 PHE A C 1
ATOM 826 O O . PHE A 1 103 ? -9.272 -6.861 16.404 1.00 74.94 103 PHE A O 1
ATOM 833 N N . GLU A 1 104 ? -9.304 -6.834 14.163 1.00 75.19 104 GLU A N 1
ATOM 834 C CA . GLU A 1 104 ? -8.384 -7.967 13.982 1.00 75.19 104 GLU A CA 1
ATOM 835 C C . GLU A 1 104 ? -6.962 -7.444 13.767 1.00 75.19 104 GLU A C 1
ATOM 837 O O . GLU A 1 104 ? -6.788 -6.358 13.224 1.00 75.19 104 GLU A O 1
ATOM 842 N N . SER A 1 105 ? -5.940 -8.201 14.169 1.00 72.56 105 SER A N 1
ATOM 843 C CA . SER A 1 105 ? -4.561 -7.867 13.807 1.00 72.56 105 SER A CA 1
ATOM 844 C C . SER A 1 105 ? -4.327 -8.121 12.316 1.00 72.56 105 SER A C 1
ATOM 846 O O . SER A 1 105 ? -4.972 -8.971 11.701 1.00 72.56 105 SER A O 1
ATOM 848 N N . LEU A 1 106 ? -3.409 -7.369 11.714 1.00 79.00 106 LEU A N 1
ATOM 849 C CA . LEU A 1 106 ? -2.985 -7.536 10.330 1.00 79.00 106 LEU A CA 1
ATOM 850 C C . LEU A 1 106 ? -1.792 -8.511 10.263 1.00 79.00 106 LEU A C 1
ATOM 852 O O . LEU A 1 106 ? -0.682 -8.110 10.627 1.00 79.00 106 LEU A O 1
ATOM 856 N N . PRO A 1 107 ? -1.965 -9.760 9.779 1.00 74.25 107 PRO A N 1
ATOM 857 C CA . PRO A 1 107 ? -0.886 -10.742 9.671 1.00 74.25 107 PRO A CA 1
ATOM 858 C C . PRO A 1 107 ? -0.127 -10.580 8.344 1.00 74.25 107 PRO A C 1
ATOM 860 O O . PRO A 1 107 ? -0.008 -11.519 7.560 1.00 74.25 107 PRO A O 1
ATOM 863 N N . LEU A 1 108 ? 0.335 -9.366 8.038 1.00 79.62 108 LEU A N 1
ATOM 864 C CA . LEU A 1 108 ? 1.093 -9.105 6.815 1.00 79.62 108 LEU A CA 1
ATOM 865 C C . LEU A 1 108 ? 2.589 -9.281 7.088 1.00 79.62 108 LEU A C 1
ATOM 867 O O . LEU A 1 108 ? 3.182 -8.489 7.817 1.00 79.62 108 LEU A O 1
ATOM 871 N N . GLN A 1 109 ? 3.199 -10.297 6.476 1.00 73.81 109 GLN A N 1
ATOM 872 C CA . GLN A 1 109 ? 4.654 -10.432 6.424 1.00 73.81 109 GLN A CA 1
ATOM 873 C C . GLN A 1 109 ? 5.180 -9.720 5.177 1.00 73.81 109 GLN A C 1
ATOM 875 O O . GLN A 1 109 ? 4.706 -9.954 4.067 1.00 73.81 109 GLN A O 1
ATOM 880 N N . THR A 1 110 ? 6.146 -8.828 5.367 1.00 77.00 110 THR A N 1
ATOM 881 C CA . THR A 1 110 ? 6.763 -8.032 4.303 1.00 77.00 110 THR A CA 1
ATOM 882 C C . THR A 1 110 ? 8.274 -8.022 4.490 1.00 77.00 110 THR A C 1
ATOM 884 O O . THR A 1 110 ? 8.762 -8.068 5.618 1.00 77.00 110 THR A O 1
ATOM 887 N N . ARG A 1 111 ? 9.017 -7.962 3.380 1.00 78.81 111 ARG A N 1
ATOM 888 C CA . ARG A 1 111 ? 10.477 -7.784 3.391 1.00 78.81 111 ARG A CA 1
ATOM 889 C C . ARG A 1 111 ? 10.889 -6.314 3.536 1.00 78.81 111 ARG A C 1
ATOM 891 O O . ARG A 1 111 ? 12.031 -6.049 3.887 1.00 78.81 111 ARG A O 1
ATOM 898 N N . SER A 1 112 ? 9.975 -5.372 3.281 1.00 82.56 112 SER A N 1
ATOM 899 C CA . SER A 1 112 ? 10.218 -3.936 3.475 1.00 82.56 112 SER A CA 1
ATOM 900 C C . SER A 1 112 ? 10.032 -3.565 4.944 1.00 82.56 112 SER A C 1
ATOM 902 O O . SER A 1 112 ? 8.956 -3.767 5.520 1.00 82.56 112 SER A O 1
ATOM 904 N N . SER A 1 113 ? 11.078 -2.989 5.536 1.00 79.00 113 SER A N 1
ATOM 905 C CA . SER A 1 113 ? 11.060 -2.487 6.911 1.00 79.00 113 SER A CA 1
ATOM 906 C C . SER A 1 113 ? 10.064 -1.337 7.067 1.00 79.00 113 SER A C 1
ATOM 908 O O . SER A 1 113 ? 9.351 -1.285 8.066 1.00 79.00 113 SER A O 1
ATOM 910 N N . GLU A 1 114 ? 9.935 -0.473 6.060 1.00 80.94 114 GLU A N 1
ATOM 911 C CA . GLU A 1 114 ? 9.007 0.660 6.043 1.00 80.94 114 GLU A CA 1
ATOM 912 C C . GLU A 1 114 ? 7.555 0.185 6.131 1.00 80.94 114 GLU A C 1
ATOM 914 O O . GLU A 1 114 ? 6.777 0.666 6.958 1.00 80.94 114 GLU A O 1
ATOM 919 N N . ILE A 1 115 ? 7.192 -0.816 5.324 1.00 80.31 115 ILE A N 1
ATOM 920 C CA . ILE A 1 115 ? 5.860 -1.428 5.383 1.00 80.31 115 ILE A CA 1
ATOM 921 C C . ILE A 1 115 ? 5.673 -2.153 6.718 1.00 80.31 115 ILE A C 1
ATOM 923 O O . ILE A 1 115 ? 4.593 -2.075 7.303 1.00 80.31 115 ILE A O 1
ATOM 927 N N . GLY A 1 116 ? 6.718 -2.797 7.243 1.00 76.00 116 GLY A N 1
ATOM 928 C CA . GLY A 1 116 ? 6.695 -3.422 8.566 1.00 76.00 116 GLY A CA 1
ATOM 929 C C . GLY A 1 116 ? 6.367 -2.430 9.689 1.00 76.00 116 GLY A C 1
ATOM 930 O O . GLY A 1 116 ? 5.516 -2.716 10.534 1.00 76.00 116 GLY A O 1
ATOM 931 N N . VAL A 1 117 ? 6.966 -1.235 9.665 1.00 80.06 117 VAL A N 1
ATOM 932 C CA . VAL A 1 117 ? 6.672 -0.152 10.620 1.00 80.06 117 VAL A CA 1
ATOM 933 C C . VAL A 1 117 ? 5.211 0.288 10.515 1.00 80.06 117 VAL A C 1
ATOM 935 O O . VAL A 1 117 ? 4.543 0.431 11.542 1.00 80.06 117 VAL A O 1
ATOM 938 N N . ILE A 1 118 ? 4.682 0.440 9.296 1.00 81.56 118 ILE A N 1
ATOM 939 C CA . ILE A 1 118 ? 3.271 0.797 9.075 1.00 81.56 118 ILE A CA 1
ATOM 940 C C . ILE A 1 118 ? 2.343 -0.282 9.648 1.00 81.56 118 ILE A C 1
ATOM 942 O O . ILE A 1 118 ? 1.410 0.040 10.385 1.00 81.56 118 ILE A O 1
ATOM 946 N N . VAL A 1 119 ? 2.605 -1.559 9.356 1.00 80.88 119 VAL A N 1
ATOM 947 C CA . VAL A 1 119 ? 1.812 -2.691 9.867 1.00 80.88 119 VAL A CA 1
ATOM 948 C C . VAL A 1 119 ? 1.840 -2.730 11.395 1.00 80.88 119 VAL A C 1
ATOM 950 O O . VAL A 1 119 ? 0.790 -2.863 12.024 1.00 80.88 119 VAL A O 1
ATOM 953 N N . SER A 1 120 ? 3.014 -2.552 12.003 1.00 80.44 120 SER A N 1
ATOM 954 C CA . SER A 1 120 ? 3.168 -2.490 13.461 1.00 80.44 120 SER A CA 1
ATOM 955 C C . SER A 1 120 ? 2.374 -1.327 14.072 1.00 80.44 120 SER A C 1
ATOM 957 O O . SER A 1 120 ? 1.628 -1.516 15.037 1.00 80.44 120 SER A O 1
ATOM 959 N N . GLY A 1 121 ? 2.444 -0.139 13.462 1.00 79.88 121 GLY A N 1
ATOM 960 C CA . GLY A 1 121 ? 1.666 1.029 13.878 1.00 79.88 121 GLY A CA 1
ATOM 961 C C . GLY A 1 121 ? 0.154 0.799 13.798 1.00 79.88 121 GLY A C 1
ATOM 962 O O . GLY A 1 121 ? -0.567 1.119 14.745 1.00 79.88 121 GLY A O 1
ATOM 963 N N . ILE A 1 122 ? -0.330 0.185 12.712 1.00 82.94 122 ILE A N 1
ATOM 964 C CA . ILE A 1 122 ? -1.749 -0.170 12.540 1.00 82.94 122 ILE A CA 1
ATOM 965 C C . ILE A 1 122 ? -2.189 -1.195 13.588 1.00 82.94 122 ILE A C 1
ATOM 967 O O . ILE A 1 122 ? -3.254 -1.034 14.184 1.00 82.94 122 ILE A O 1
ATOM 971 N N . ASN A 1 123 ? -1.374 -2.215 13.858 1.00 83.06 123 ASN A N 1
ATOM 972 C CA . ASN A 1 123 ? -1.671 -3.218 14.880 1.00 83.06 123 ASN A CA 1
ATOM 973 C C . ASN A 1 123 ? -1.727 -2.595 16.283 1.00 83.06 123 ASN A C 1
ATOM 975 O O . ASN A 1 123 ? -2.668 -2.852 17.032 1.00 83.06 123 ASN A O 1
ATOM 979 N N . SER A 1 124 ? -0.785 -1.708 16.614 1.00 80.62 124 SER A N 1
ATOM 980 C CA . SER A 1 124 ? -0.789 -0.959 17.878 1.00 80.62 124 SER A CA 1
ATOM 981 C C . SER A 1 124 ? -2.029 -0.067 18.016 1.00 80.62 124 SER A C 1
ATOM 983 O O . SER A 1 124 ? -2.687 -0.058 19.059 1.00 80.62 124 SER A O 1
ATOM 985 N N . LEU A 1 125 ? -2.411 0.645 16.951 1.00 80.81 125 LEU A N 1
ATOM 986 C CA . LEU A 1 125 ? -3.628 1.458 16.934 1.00 80.81 125 LEU A CA 1
ATOM 987 C C . LEU A 1 125 ? -4.886 0.599 17.111 1.00 80.81 125 LEU A C 1
ATOM 989 O O . LEU A 1 125 ? -5.767 0.954 17.893 1.00 80.81 125 LEU A O 1
ATOM 993 N N . THR A 1 126 ? -4.952 -0.535 16.418 1.00 81.75 126 THR A N 1
ATOM 994 C CA . THR A 1 126 ? -6.061 -1.491 16.510 1.00 81.75 126 THR A CA 1
ATOM 995 C C . THR A 1 126 ? -6.219 -2.006 17.936 1.00 81.75 126 THR A C 1
ATOM 997 O O . THR A 1 126 ? -7.329 -2.007 18.468 1.00 81.75 126 THR A O 1
ATOM 1000 N N . GLU A 1 127 ? -5.111 -2.340 18.598 1.00 79.56 127 GLU A N 1
ATOM 1001 C CA . GLU A 1 127 ? -5.115 -2.779 19.993 1.00 79.56 127 GLU A CA 1
ATOM 1002 C C . GLU A 1 127 ? -5.574 -1.666 20.947 1.00 79.56 127 GLU A C 1
ATOM 1004 O O . GLU A 1 127 ? -6.373 -1.903 21.855 1.00 79.56 127 GLU A O 1
ATOM 1009 N N . ARG A 1 128 ? -5.138 -0.420 20.726 1.00 79.25 128 ARG A N 1
ATOM 1010 C CA . ARG A 1 128 ? -5.601 0.732 21.520 1.00 79.25 128 ARG A CA 1
ATOM 1011 C C . ARG A 1 128 ? -7.100 0.978 21.356 1.00 79.25 128 ARG A C 1
ATOM 1013 O O . ARG A 1 128 ? -7.779 1.222 22.352 1.00 79.25 128 ARG A O 1
ATOM 1020 N N . LEU A 1 129 ? -7.617 0.899 20.131 1.00 76.88 129 LEU A N 1
ATOM 1021 C CA . LEU A 1 129 ? -9.045 1.064 19.846 1.00 76.88 129 LEU A CA 1
ATOM 1022 C C . LEU A 1 129 ? -9.876 -0.061 20.466 1.00 76.88 129 LEU A C 1
ATOM 1024 O O . LEU A 1 129 ? -10.918 0.198 21.069 1.00 76.88 129 LEU A O 1
ATOM 1028 N N . ARG A 1 130 ? -9.380 -1.298 20.390 1.00 77.69 130 ARG A N 1
ATOM 1029 C CA . ARG A 1 130 ? -9.989 -2.445 21.060 1.00 77.69 130 ARG A CA 1
ATOM 1030 C C . ARG A 1 130 ? -10.063 -2.228 22.573 1.00 77.69 130 ARG A C 1
ATOM 1032 O O . ARG A 1 130 ? -11.139 -2.359 23.150 1.00 77.69 130 ARG A O 1
ATOM 1039 N N . LYS A 1 131 ? -8.955 -1.837 23.211 1.00 77.94 131 LYS A N 1
ATOM 1040 C CA . LYS A 1 131 ? -8.919 -1.539 24.655 1.00 77.94 131 LYS A CA 1
ATOM 1041 C C . LYS A 1 131 ? -9.865 -0.402 25.043 1.00 77.94 131 LYS A C 1
ATOM 1043 O O . LYS A 1 131 ? -10.530 -0.503 26.068 1.00 77.94 131 LYS A O 1
ATOM 1048 N N . ALA A 1 132 ? -9.963 0.647 24.227 1.00 74.62 132 ALA A N 1
ATOM 1049 C CA . ALA A 1 132 ? -10.881 1.757 24.475 1.00 74.62 132 ALA A CA 1
ATOM 1050 C C . ALA A 1 132 ? -12.350 1.302 24.466 1.00 74.62 132 ALA A C 1
ATOM 1052 O O . ALA A 1 132 ? -13.086 1.618 25.397 1.00 74.62 132 ALA A O 1
ATOM 1053 N N . LYS A 1 133 ? -12.754 0.490 23.479 1.00 71.44 133 LYS A N 1
ATOM 1054 C CA . LYS A 1 133 ? -14.111 -0.078 23.405 1.00 71.44 133 LYS A CA 1
ATOM 1055 C C . LYS A 1 133 ? -14.445 -0.941 24.629 1.00 71.44 133 LYS A C 1
ATOM 1057 O O . LYS A 1 133 ? -15.546 -0.847 25.166 1.00 71.44 133 LYS A O 1
ATOM 1062 N N . VAL A 1 134 ? -13.494 -1.755 25.091 1.00 68.88 134 VAL A N 1
ATOM 1063 C CA . VAL A 1 134 ? -13.659 -2.556 26.317 1.00 68.88 134 VAL A CA 1
ATOM 1064 C C . VAL A 1 134 ? -13.785 -1.651 27.549 1.00 68.88 134 VAL A C 1
ATOM 1066 O O . VAL A 1 134 ? -14.650 -1.889 28.386 1.00 68.88 134 VAL A O 1
ATOM 1069 N N . GLY A 1 135 ? -12.994 -0.578 27.637 1.00 73.12 135 GLY A N 1
ATOM 1070 C CA . GLY A 1 135 ? -13.081 0.393 28.732 1.00 73.12 135 GLY A CA 1
ATOM 1071 C C . GLY A 1 135 ? -14.402 1.173 28.774 1.00 73.12 135 GLY A C 1
ATOM 1072 O O . GLY A 1 135 ? -14.915 1.450 29.856 1.00 73.12 135 GLY A O 1
ATOM 1073 N N . GLU A 1 136 ? -14.990 1.507 27.622 1.00 72.25 136 GLU A N 1
ATOM 1074 C CA . GLU A 1 136 ? -16.333 2.104 27.564 1.00 72.25 136 GLU A CA 1
ATOM 1075 C C . GLU A 1 136 ? -17.420 1.127 28.022 1.00 72.25 136 GLU A C 1
ATOM 1077 O O . GLU A 1 136 ? -18.333 1.521 28.749 1.00 72.25 136 GLU A O 1
ATOM 1082 N N . LEU A 1 137 ? -17.302 -0.150 27.649 1.00 69.50 137 LEU A N 1
ATOM 1083 C CA . LEU A 1 137 ? -18.228 -1.199 28.077 1.00 69.50 137 LEU A CA 1
ATOM 1084 C C . LEU A 1 137 ? -18.158 -1.440 29.595 1.00 69.50 137 LEU A C 1
ATOM 1086 O O . LEU A 1 137 ? -19.193 -1.563 30.250 1.00 69.50 137 LEU A O 1
ATOM 1090 N N . ASP A 1 138 ? -16.952 -1.433 30.160 1.00 71.38 138 ASP A N 1
ATOM 1091 C CA . ASP A 1 138 ? -16.719 -1.567 31.602 1.00 71.38 138 ASP A CA 1
ATOM 1092 C C . ASP A 1 138 ? -17.246 -0.350 32.389 1.00 71.38 138 ASP A C 1
ATOM 1094 O O . ASP A 1 138 ? -17.934 -0.484 33.407 1.00 71.38 138 ASP A O 1
ATOM 1098 N N . ARG A 1 139 ? -17.043 0.867 31.860 1.00 75.38 139 ARG A N 1
ATOM 1099 C CA . ARG A 1 139 ? -17.656 2.093 32.405 1.00 75.38 139 ARG A CA 1
ATOM 1100 C C . ARG A 1 139 ? -19.179 2.057 32.360 1.00 75.38 139 ARG A C 1
ATOM 1102 O O . ARG A 1 139 ? -19.815 2.504 33.316 1.00 75.38 139 ARG A O 1
ATOM 1109 N N . ALA A 1 140 ? -19.769 1.552 31.278 1.00 73.75 140 ALA A N 1
ATOM 1110 C CA . ALA A 1 140 ? -21.217 1.418 31.168 1.00 73.75 140 ALA A CA 1
ATOM 1111 C C . ALA A 1 140 ? -21.760 0.465 32.242 1.00 73.75 140 ALA A C 1
ATOM 1113 O O . ALA A 1 140 ? -22.713 0.816 32.934 1.00 73.75 140 ALA A O 1
ATOM 1114 N N . LEU A 1 141 ? -21.115 -0.685 32.459 1.00 73.62 141 LEU A N 1
ATOM 1115 C CA . LEU A 1 141 ? -21.482 -1.608 33.537 1.00 73.62 141 LEU A CA 1
ATOM 1116 C C . LEU A 1 141 ? -21.338 -0.986 34.924 1.00 73.62 141 LEU A C 1
ATOM 1118 O O . LEU A 1 141 ? -22.268 -1.077 35.724 1.00 73.62 141 LEU A O 1
ATOM 1122 N N . THR A 1 142 ? -20.227 -0.299 35.184 1.00 75.88 142 THR A N 1
ATOM 1123 C CA . THR A 1 142 ? -20.004 0.412 36.453 1.00 75.88 142 THR A CA 1
ATOM 1124 C C . THR A 1 142 ? -21.099 1.456 36.700 1.00 75.88 142 THR A C 1
ATOM 1126 O O . THR A 1 142 ? -21.649 1.538 37.796 1.00 75.88 142 THR A O 1
ATOM 1129 N N . SER A 1 143 ? -21.488 2.205 35.663 1.00 73.25 143 SER A N 1
ATOM 1130 C CA . SER A 1 143 ? -22.556 3.214 35.746 1.00 73.25 143 SER A CA 1
ATOM 1131 C C . SER A 1 143 ? -23.922 2.584 36.038 1.00 73.25 143 SER A C 1
ATOM 1133 O O . SER A 1 143 ? -24.718 3.145 36.792 1.00 73.25 143 SER A O 1
ATOM 1135 N N . VAL A 1 144 ? -24.203 1.402 35.479 1.00 75.88 144 VAL A N 1
ATOM 1136 C CA . VAL A 1 144 ? -25.442 0.658 35.758 1.00 75.88 144 VAL A CA 1
ATOM 1137 C C . VAL A 1 144 ? -25.444 0.087 37.180 1.00 75.88 144 VAL A C 1
ATOM 1139 O O . VAL A 1 144 ? -26.464 0.177 37.866 1.00 75.88 144 VAL A O 1
ATOM 1142 N N . GLN A 1 145 ? -24.307 -0.413 37.669 1.00 76.44 145 GLN A N 1
ATOM 1143 C CA . GLN A 1 145 ? -24.164 -0.865 39.057 1.00 76.44 145 GLN A CA 1
ATOM 1144 C C . GLN A 1 145 ? -24.328 0.293 40.053 1.00 76.44 145 GLN A C 1
ATOM 1146 O O . GLN A 1 145 ? -24.997 0.149 41.080 1.00 76.44 145 GLN A O 1
ATOM 1151 N N . GLU A 1 146 ? -23.779 1.470 39.744 1.00 78.25 146 GLU A N 1
ATOM 1152 C CA . GLU A 1 146 ? -23.968 2.667 40.564 1.00 78.25 146 GLU A CA 1
ATOM 1153 C C . GLU A 1 146 ? -25.434 3.127 40.551 1.00 78.25 146 GLU A C 1
ATOM 1155 O O . GLU A 1 146 ? -25.993 3.456 41.603 1.00 78.25 146 GLU A O 1
ATOM 1160 N N . LEU A 1 147 ? -26.093 3.081 39.387 1.00 74.50 147 LEU A N 1
ATOM 1161 C CA . LEU A 1 147 ? -27.524 3.353 39.256 1.00 74.50 147 LEU A CA 1
ATOM 1162 C C . LEU A 1 147 ? -28.354 2.390 40.118 1.00 74.50 147 LEU A C 1
ATOM 1164 O O . LEU A 1 147 ? -29.235 2.843 40.850 1.00 74.50 147 LEU A O 1
ATOM 1168 N N . ARG A 1 148 ? -28.035 1.088 40.109 1.00 76.88 148 ARG A N 1
ATOM 1169 C CA . ARG A 1 148 ? -28.656 0.067 40.973 1.00 76.88 148 ARG A CA 1
ATOM 1170 C C . ARG A 1 148 ? -28.493 0.404 42.457 1.00 76.88 148 ARG A C 1
ATOM 1172 O O . ARG A 1 148 ? -29.464 0.341 43.211 1.00 76.88 148 ARG A O 1
ATOM 1179 N N . ALA A 1 149 ? -27.288 0.791 42.879 1.00 79.31 149 ALA A N 1
ATOM 1180 C CA . ALA A 1 149 ? -26.999 1.149 44.267 1.00 79.31 149 ALA A CA 1
ATOM 1181 C C . ALA A 1 149 ? -27.732 2.429 44.706 1.00 79.31 149 ALA A C 1
ATOM 1183 O O . ALA A 1 149 ? -28.261 2.490 45.818 1.00 79.31 149 ALA A O 1
ATOM 1184 N N . ARG A 1 150 ? -27.803 3.446 43.836 1.00 74.19 150 ARG A N 1
ATOM 1185 C CA . ARG A 1 150 ? -28.537 4.695 44.098 1.00 74.19 150 ARG A CA 1
ATOM 1186 C C . ARG A 1 150 ? -30.049 4.462 44.155 1.00 74.19 150 ARG A C 1
ATOM 1188 O O . ARG A 1 150 ? -30.686 4.954 45.082 1.00 74.19 150 ARG A O 1
ATOM 1195 N N . LEU A 1 151 ? -30.607 3.662 43.243 1.00 69.00 151 LEU A N 1
ATOM 1196 C CA . LEU A 1 151 ? -32.012 3.230 43.280 1.00 69.00 151 LEU A CA 1
ATOM 1197 C C . LEU A 1 151 ? -32.335 2.451 44.560 1.00 69.00 151 LEU A C 1
ATOM 1199 O O . LEU A 1 151 ? -33.355 2.715 45.188 1.00 69.00 151 LEU A O 1
ATOM 1203 N N . GLY A 1 152 ? -31.442 1.557 44.996 1.00 68.00 152 GLY A N 1
ATOM 1204 C CA . GLY A 1 152 ? -31.589 0.836 46.263 1.00 68.00 152 GLY A CA 1
ATOM 1205 C C . GLY A 1 152 ? -31.628 1.751 47.494 1.00 68.00 152 GLY A C 1
ATOM 1206 O O . GLY A 1 152 ? -32.346 1.451 48.441 1.00 68.00 152 GLY A O 1
ATOM 1207 N N . LYS A 1 153 ? -30.909 2.883 47.471 1.00 71.31 153 LYS A N 1
ATOM 1208 C CA . LYS A 1 153 ? -30.891 3.886 48.557 1.00 71.31 153 LYS A CA 1
ATOM 1209 C C . LYS A 1 153 ? -32.072 4.864 48.511 1.00 71.31 153 LYS A C 1
ATOM 1211 O O . LYS A 1 153 ? -32.515 5.323 49.556 1.00 71.31 153 LYS A O 1
ATOM 1216 N N . LEU A 1 154 ? -32.583 5.182 47.319 1.00 60.06 154 LEU A N 1
ATOM 1217 C CA . LEU A 1 154 ? -33.776 6.022 47.116 1.00 60.06 154 LEU A CA 1
ATOM 1218 C C . LEU A 1 154 ? -35.084 5.301 47.493 1.00 60.06 154 LEU A C 1
ATOM 1220 O O . LEU A 1 154 ? -36.099 5.949 47.742 1.00 60.06 154 LEU A O 1
ATOM 1224 N N . ALA A 1 155 ? -35.055 3.969 47.570 1.00 53.16 155 ALA A N 1
ATOM 1225 C CA . ALA A 1 155 ? -36.203 3.091 47.779 1.00 53.16 155 ALA A CA 1
ATOM 1226 C C . ALA A 1 155 ? -36.760 3.044 49.220 1.00 53.16 155 ALA A C 1
ATOM 1228 O O . ALA A 1 155 ? -37.238 2.003 49.653 1.00 53.16 155 ALA A O 1
ATOM 1229 N N . VAL A 1 156 ? -36.750 4.161 49.954 1.00 52.47 156 VAL A N 1
ATOM 1230 C CA . VAL A 1 156 ? -37.490 4.291 51.230 1.00 52.47 156 VAL A CA 1
ATOM 1231 C C . VAL A 1 156 ? -38.911 4.845 51.009 1.00 52.47 156 VAL A C 1
ATOM 1233 O O . VAL A 1 156 ? -39.668 4.986 51.961 1.00 52.47 156 VAL A O 1
ATOM 1236 N N . ARG A 1 157 ? -39.323 5.157 49.768 1.00 55.97 157 ARG A N 1
ATOM 1237 C CA . ARG A 1 157 ? -40.590 5.875 49.523 1.00 55.97 157 ARG A CA 1
ATOM 1238 C C . ARG A 1 157 ? -41.692 5.168 48.726 1.00 55.97 157 ARG A C 1
ATOM 1240 O O . ARG A 1 157 ? -42.822 5.610 48.870 1.00 55.97 157 ARG A O 1
ATOM 1247 N N . ASP A 1 158 ? -41.424 4.116 47.944 1.00 61.50 158 ASP A N 1
ATOM 1248 C CA . ASP A 1 158 ? -42.487 3.414 47.193 1.00 61.50 158 ASP A CA 1
ATOM 1249 C C . ASP A 1 158 ? -42.037 2.006 46.719 1.00 61.50 158 ASP A C 1
ATOM 1251 O O . ASP A 1 158 ? -41.280 1.869 45.754 1.00 61.50 158 ASP A O 1
ATOM 1255 N N . GLU A 1 159 ? -42.424 0.942 47.435 1.00 63.28 159 GLU A N 1
ATOM 1256 C CA . GLU A 1 159 ? -41.980 -0.446 47.167 1.00 63.28 159 GLU A CA 1
ATOM 1257 C C . GLU A 1 159 ? -42.635 -1.065 45.912 1.00 63.28 159 GLU A C 1
ATOM 1259 O O . GLU A 1 159 ? -42.024 -1.911 45.254 1.00 63.28 159 GLU A O 1
ATOM 1264 N N . GLU A 1 160 ? -43.828 -0.614 45.502 1.00 63.72 160 GLU A N 1
ATOM 1265 C CA . GLU A 1 160 ? -44.537 -1.172 44.335 1.00 63.72 160 GLU A CA 1
ATOM 1266 C C . GLU A 1 160 ? -43.884 -0.785 42.995 1.00 63.72 160 GLU A C 1
ATOM 1268 O O . GLU A 1 160 ? -43.825 -1.595 42.065 1.00 63.72 160 GLU A O 1
ATOM 1273 N N . GLN A 1 161 ? -43.302 0.416 42.894 1.00 63.41 161 GLN A N 1
ATOM 1274 C CA . GLN A 1 161 ? -42.595 0.873 41.684 1.00 63.41 161 GLN A CA 1
ATOM 1275 C C . GLN A 1 161 ? -41.139 0.381 41.607 1.00 63.41 161 GLN A C 1
ATOM 1277 O O . GLN A 1 161 ? -40.509 0.408 40.545 1.00 63.41 161 GLN A O 1
ATOM 1282 N N . LYS A 1 162 ? -40.590 -0.115 42.718 1.00 67.81 162 LYS A N 1
ATOM 1283 C CA . LYS A 1 162 ? -39.191 -0.550 42.837 1.00 67.81 162 LYS A CA 1
ATOM 1284 C C . LYS A 1 162 ? -38.910 -1.837 42.067 1.00 67.81 162 LYS A C 1
ATOM 1286 O O . LYS A 1 162 ? -37.917 -1.927 41.343 1.00 67.81 162 LYS A O 1
ATOM 1291 N N . VAL A 1 163 ? -39.785 -2.833 42.202 1.00 68.56 163 VAL A N 1
ATOM 1292 C CA . VAL A 1 163 ? -39.632 -4.153 41.570 1.00 68.56 163 VAL A CA 1
ATOM 1293 C C . VAL A 1 163 ? -39.498 -4.066 40.036 1.00 68.56 163 VAL A C 1
ATOM 1295 O O . VAL A 1 163 ? -38.543 -4.644 39.503 1.00 68.56 163 VAL A O 1
ATOM 1298 N N . PRO A 1 164 ? -40.364 -3.342 39.292 1.00 70.94 164 PRO A N 1
ATOM 1299 C CA . PRO A 1 164 ? -40.233 -3.238 37.837 1.00 70.94 164 PRO A CA 1
ATOM 1300 C C . PRO A 1 164 ? -38.970 -2.481 37.400 1.00 70.94 164 PRO A C 1
ATOM 1302 O O . PRO A 1 164 ? -38.309 -2.905 36.448 1.00 70.94 164 PRO A O 1
ATOM 1305 N N . VAL A 1 165 ? -38.569 -1.426 38.117 1.00 68.44 165 VAL A N 1
ATOM 1306 C CA . VAL A 1 165 ? -37.351 -0.657 37.806 1.00 68.44 165 VAL A CA 1
ATOM 1307 C C . VAL A 1 165 ? -36.088 -1.495 38.045 1.00 68.44 165 VAL A C 1
ATOM 1309 O O . VAL A 1 165 ? -35.216 -1.560 37.175 1.00 68.44 165 VAL A O 1
ATOM 1312 N N . MET A 1 166 ? -36.010 -2.227 39.160 1.00 73.75 166 MET A N 1
ATOM 1313 C CA . MET A 1 166 ? -34.878 -3.116 39.462 1.00 73.75 166 MET A CA 1
ATOM 1314 C C . MET A 1 166 ? -34.774 -4.281 38.463 1.00 73.75 166 MET A C 1
ATOM 1316 O O . MET A 1 166 ? -33.672 -4.714 38.109 1.00 73.75 166 MET A O 1
ATOM 1320 N N . LYS A 1 167 ? -35.915 -4.766 37.954 1.00 76.12 167 LYS A N 1
ATOM 1321 C CA . LYS A 1 167 ? -35.977 -5.785 36.894 1.00 76.12 167 LYS A CA 1
ATOM 1322 C C . LYS A 1 167 ? -35.458 -5.244 35.556 1.00 76.12 167 LYS A C 1
ATOM 1324 O O . LYS A 1 167 ? -34.744 -5.962 34.855 1.00 76.12 167 LYS A O 1
ATOM 1329 N N . CYS A 1 168 ? -35.750 -3.984 35.225 1.00 72.25 168 CYS A N 1
ATOM 1330 C CA . CYS A 1 168 ? -35.188 -3.304 34.052 1.00 72.25 168 CYS A CA 1
ATOM 1331 C C . CYS A 1 168 ? -33.668 -3.120 34.161 1.00 72.25 168 CYS A C 1
ATOM 1333 O O . CYS A 1 168 ? -32.954 -3.455 33.217 1.00 72.25 168 CYS A O 1
ATOM 1335 N N . VAL A 1 169 ? -33.164 -2.682 35.319 1.00 78.25 169 VAL A N 1
ATOM 1336 C CA . VAL A 1 169 ? -31.716 -2.562 35.575 1.00 78.25 169 VAL A CA 1
ATOM 1337 C C . VAL A 1 169 ? -31.022 -3.923 35.460 1.00 78.25 169 VAL A C 1
ATOM 1339 O O . VAL A 1 169 ? -30.038 -4.047 34.743 1.00 78.25 169 VAL A O 1
ATOM 1342 N N . THR A 1 170 ? -31.588 -4.975 36.056 1.00 79.31 170 THR A N 1
ATOM 1343 C CA . THR A 1 170 ? -31.024 -6.337 35.979 1.00 79.31 170 THR A CA 1
ATOM 1344 C C . THR A 1 170 ? -30.992 -6.877 34.540 1.00 79.31 170 THR A C 1
ATOM 1346 O O . THR A 1 170 ? -30.036 -7.546 34.139 1.00 79.31 170 THR A O 1
ATOM 1349 N N . ARG A 1 171 ? -32.011 -6.571 33.720 1.00 77.38 171 ARG A N 1
ATOM 1350 C CA . ARG A 1 171 ? -32.011 -6.906 32.283 1.00 77.38 171 ARG A CA 1
ATOM 1351 C C . ARG A 1 171 ? -30.935 -6.143 31.512 1.00 77.38 171 ARG A C 1
ATOM 1353 O O . ARG A 1 171 ? -30.308 -6.723 30.625 1.00 77.38 171 ARG A O 1
ATOM 1360 N N . LEU A 1 172 ? -30.714 -4.875 31.850 1.00 76.88 172 LEU A N 1
ATOM 1361 C CA . LEU A 1 172 ? -29.673 -4.045 31.249 1.00 76.88 172 LEU A CA 1
ATOM 1362 C C . LEU A 1 172 ? -28.271 -4.568 31.607 1.00 76.88 172 LEU A C 1
ATOM 1364 O O . LEU A 1 172 ? -27.455 -4.764 30.710 1.00 76.88 172 LEU A O 1
ATOM 1368 N N . GLU A 1 173 ? -28.026 -4.895 32.882 1.00 80.88 173 GLU A N 1
ATOM 1369 C CA . GLU A 1 173 ? -26.788 -5.539 33.357 1.00 80.88 173 GLU A CA 1
ATOM 1370 C C . GLU A 1 173 ? -26.537 -6.863 32.625 1.00 80.88 173 GLU A C 1
ATOM 1372 O O . GLU A 1 173 ? -25.459 -7.075 32.074 1.00 80.88 173 GLU A O 1
ATOM 1377 N N . SER A 1 174 ? -27.553 -7.728 32.541 1.00 77.88 174 SER A N 1
ATOM 1378 C CA . SER A 1 174 ? -27.445 -9.025 31.855 1.00 77.88 174 SER A CA 1
ATOM 1379 C C . SER A 1 174 ? -27.149 -8.870 30.360 1.00 77.88 174 SER A C 1
ATOM 1381 O O . SER A 1 174 ? -26.370 -9.639 29.800 1.00 77.88 174 SER A O 1
ATOM 1383 N N . SER A 1 175 ? -27.733 -7.858 29.711 1.00 77.56 175 SER A N 1
ATOM 1384 C CA . SER A 1 175 ? -27.486 -7.564 28.293 1.00 77.56 175 SER A CA 1
ATOM 1385 C C . SER A 1 175 ? -26.057 -7.062 28.065 1.00 77.56 175 SER A C 1
ATOM 1387 O O . SER A 1 175 ? -25.392 -7.509 27.131 1.00 77.56 175 SER A O 1
ATOM 1389 N N . LEU A 1 176 ? -25.550 -6.190 28.941 1.00 78.44 176 LEU A N 1
ATOM 1390 C CA . LEU A 1 176 ? -24.175 -5.681 28.879 1.00 78.44 176 LEU A CA 1
ATOM 1391 C C . LEU A 1 176 ? -23.133 -6.776 29.173 1.00 78.44 176 LEU A C 1
ATOM 1393 O O . LEU A 1 176 ? -22.136 -6.882 28.457 1.00 78.44 176 LEU A O 1
ATOM 1397 N N . LEU A 1 177 ? -23.389 -7.652 30.149 1.00 77.50 177 LEU A N 1
ATOM 1398 C CA . LEU A 1 177 ? -22.555 -8.832 30.429 1.00 77.50 177 LEU A CA 1
ATOM 1399 C C . LEU A 1 177 ? -22.594 -9.855 29.278 1.00 77.50 177 LEU A C 1
ATOM 1401 O O . LEU A 1 177 ? -21.579 -10.475 28.938 1.00 77.50 177 LEU A O 1
ATOM 1405 N N . GLY A 1 178 ? -23.750 -10.008 28.627 1.00 76.50 178 GLY A N 1
ATOM 1406 C CA . GLY A 1 178 ? -23.899 -10.802 27.405 1.00 76.50 178 GLY A CA 1
ATOM 1407 C C . GLY A 1 178 ? -23.035 -10.274 26.256 1.00 76.50 178 GLY A C 1
ATOM 1408 O O . GLY A 1 178 ? -22.388 -11.052 25.551 1.00 76.50 178 GLY A O 1
ATOM 1409 N N . LEU A 1 179 ? -22.952 -8.950 26.104 1.00 73.44 179 LEU A N 1
ATOM 1410 C CA . LEU A 1 179 ? -22.079 -8.311 25.119 1.00 73.44 179 LEU A CA 1
ATOM 1411 C C . LEU A 1 179 ? -20.591 -8.507 25.452 1.00 73.44 179 LEU A C 1
ATOM 1413 O O . LEU A 1 179 ? -19.833 -8.872 24.555 1.00 73.44 179 LEU A O 1
ATOM 1417 N N . MET A 1 180 ? -20.177 -8.373 26.721 1.00 71.31 180 MET A N 1
ATOM 1418 C CA . MET A 1 180 ? -18.793 -8.664 27.147 1.00 71.31 180 MET A CA 1
ATOM 1419 C C . MET A 1 180 ? -18.377 -10.113 26.866 1.00 71.31 180 MET A C 1
ATOM 1421 O O . MET A 1 180 ? -17.298 -10.372 26.331 1.00 71.31 180 MET A O 1
ATOM 1425 N N . SER A 1 181 ? -19.229 -11.076 27.223 1.00 66.69 181 SER A N 1
ATOM 1426 C CA . SER A 1 181 ? -18.934 -12.505 27.045 1.00 66.69 181 SER A CA 1
ATOM 1427 C C . SER A 1 181 ? -18.916 -12.926 25.570 1.00 66.69 181 SER A C 1
ATOM 1429 O O . SER A 1 181 ? -18.123 -13.787 25.180 1.00 66.69 181 SER A O 1
ATOM 1431 N N . SER A 1 182 ? -19.736 -12.286 24.733 1.00 63.09 182 SER A N 1
ATOM 1432 C CA . SER A 1 182 ? -19.746 -12.498 23.281 1.00 63.09 182 SER A CA 1
ATOM 1433 C C . SER A 1 182 ? -18.505 -11.920 22.593 1.00 63.09 182 SER A C 1
ATOM 1435 O O . SER A 1 182 ? -17.973 -12.550 21.678 1.00 63.09 182 SER A O 1
ATOM 1437 N N . ASP A 1 183 ? -18.013 -10.762 23.047 1.00 60.91 183 ASP A N 1
ATOM 1438 C CA . ASP A 1 183 ? -16.761 -10.162 22.558 1.00 60.91 183 ASP A CA 1
ATOM 1439 C C . ASP A 1 183 ? -15.555 -11.041 22.945 1.00 60.91 183 ASP A C 1
ATOM 1441 O O . ASP A 1 183 ? -14.677 -11.296 22.125 1.00 60.91 183 ASP A O 1
ATOM 1445 N N . SER A 1 184 ? -15.562 -11.626 24.151 1.00 54.75 184 SER A N 1
ATOM 1446 C CA . SER A 1 184 ? -14.519 -12.558 24.614 1.00 54.75 184 SER A CA 1
ATOM 1447 C C . SER A 1 184 ? -14.463 -13.871 23.810 1.00 54.75 184 SER A C 1
ATOM 1449 O O . SER A 1 184 ? -13.374 -14.363 23.512 1.00 54.75 184 SER A O 1
ATOM 1451 N N . LYS A 1 185 ? -15.614 -14.426 23.397 1.00 50.19 185 LYS A N 1
ATOM 1452 C CA . LYS A 1 185 ? -15.681 -15.681 22.617 1.00 50.19 185 LYS A CA 1
ATOM 1453 C C . LYS A 1 185 ? -15.280 -15.541 21.145 1.00 50.19 185 LYS A C 1
ATOM 1455 O O . LYS A 1 185 ? -14.863 -16.533 20.566 1.00 50.19 185 LYS A O 1
ATOM 1460 N N . ARG A 1 186 ? -15.366 -14.350 20.538 1.00 48.09 186 ARG A N 1
ATOM 1461 C CA . ARG A 1 186 ? -14.894 -14.109 19.153 1.00 48.09 186 ARG A CA 1
ATOM 1462 C C . ARG A 1 186 ? -13.365 -14.063 19.014 1.00 48.09 186 ARG A C 1
ATOM 1464 O O . ARG A 1 186 ? -12.867 -13.890 17.907 1.00 48.09 186 ARG A O 1
ATOM 1471 N N . HIS A 1 187 ? -12.635 -14.186 20.121 1.00 43.84 187 HIS A N 1
ATOM 1472 C CA . HIS A 1 187 ? -11.176 -14.095 20.185 1.00 43.84 187 HIS A CA 1
ATOM 1473 C C . HIS A 1 187 ? -10.484 -15.397 20.643 1.00 43.84 187 HIS A C 1
ATOM 1475 O O . HIS A 1 187 ? -9.294 -15.357 20.952 1.00 43.84 187 HIS A O 1
ATOM 1481 N N . LYS A 1 188 ? -11.207 -16.526 20.685 1.00 37.09 188 LYS A N 1
ATOM 1482 C CA . LYS A 1 188 ? -10.641 -17.886 20.744 1.00 37.09 188 LYS A CA 1
ATOM 1483 C C . LYS A 1 188 ? -10.798 -18.554 19.386 1.00 37.09 188 LYS A C 1
ATOM 1485 O O . LYS A 1 188 ? -9.873 -19.304 19.022 1.00 37.09 188 LYS A O 1
#

Secondary structure (DSSP, 8-state):
---------------------HHHHHHHHHHHHHHHHHHHHHHHHHHHS--S-HHHIIIIIIHHHHHHHHHHHHHHHHHHIIIIIHHHHHHHHHHHHHHTT---------S-HHHHHHHHHHHHHHHHHHHHHHHHHHHHHHHHHHHHHHHHHHTTS-HHHHHHHHHHHHHHHHHHHHHHHHHHHTT-

Radius of gyration: 32.41 Å; chains: 1; bounding box: 74×45×93 Å

pLDDT: mean 73.33, std 13.24, range [37.09, 91.44]

Sequence (188 aa):
MKTTAFPHRSVKSEFPQRERPLTTILLSRSLLIGAAALALYSAFEIIFDPPKDILNFLTHHFIHVLGIGVAVWSVCCWAVRENVLFPLSVISRHLYRLRSGRFESLPLQTRSSEIGVIVSGINSLTERLRKAKVGELDRALTSVQELRARLGKLAVRDEEQKVPVMKCVTRLESSLLGLMSSDSKRHK

Foldseek 3Di:
DDDDDDPPPPPPPPDPPPDDQPLVVCVVVLVVVLVVVLVVVVVVCCVPPNDPDPVCCCVPPSVVVVVVSVVVSVVVSVCCCVQPVVLVVLVVVVVVCVVVVDLDQRPDDHPDVVSVVVSVVSNVVSVVVVVVVVVVLVVVLVVLVVVLVVLVVVPPPDPVVSVVVNVVSVVVNVVSVVVVVVVVVVVD